Protein AF-0000000071126576 (afdb_homodimer)

Foldseek 3Di:
DFDEAEAEEEADVRVVVVCVVLPPAWEKEWEAADADPVRHGPDPLRRLLVVLLVVLCVLATGRYYYYYYHHYHPVLLPPCPGCCCVPVVQNAPGKMDGPPDPDIAGRVSSNDNVSSNCVRNVD/DFDEAEAEEEADVRVVVVCVVLPPAWEKEWEAADADPVRHGPDPLRRLLVVLLVVLCVLATGRYYYYYYHHYHPVLLPPCPGCCCVPVVQNAPGKMDGPPDPDIAGRVSSNDNVSSNCVRNVD

pLDDT: mean 94.53, std 7.44, range [48.0, 98.88]

InterPro domains:
  IPR010357 Thioredoxin domain-containing protein 17-like domain [PF06110] (9-122)
  IPR036249 Thioredoxin-like superfamily [SSF52833] (5-119)
  IPR045108 Thioredoxin domain-containing protein 17-like [PTHR12452] (6-122)

Secondary structure (DSSP, 8-state):
-EEEEEEEEEHHHHHHHHHHHTTTS-EEEEEEPPB-TTS-BS-HHHHHHHHHHHHHGGGPPTT-EEEEEE---HHHHH-TT-HHHHHH---SSSEEEETTSS-EEEGGGGG-HHHHHHHHH--/-EEEEEEEEEHHHHHHHHHHHTTTS-EEEEEEPPB-TTS-BS-HHHHHHHHHHHHHGGGPPTT-EEEEEE---HHHHH-TT-HHHHHH---SSSEEEE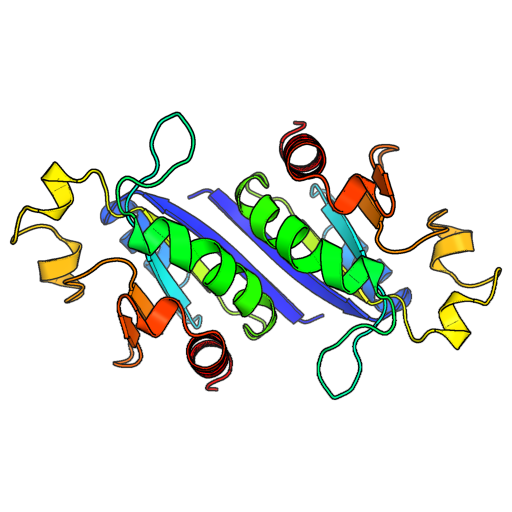TTSS-EEEGGGGG-HHHHHHHHH--

Radius of gyration: 18.37 Å; Cα contacts (8 Å, |Δi|>4): 494; chains: 2; bounding box: 33×52×44 Å

Solvent-accessible surface area (backbone atoms only — not comparable to full-atom values): 12978 Å² total; per-residue (Å²): 123,45,31,33,36,37,34,44,31,61,32,64,66,46,43,53,49,52,51,60,76,43,64,93,48,57,40,37,38,36,38,27,44,29,56,48,97,86,67,46,37,83,32,68,62,26,53,63,18,45,59,43,50,46,54,35,52,80,45,47,48,58,68,27,35,40,36,43,31,24,64,36,54,69,73,57,64,70,38,83,76,32,62,50,36,70,75,67,66,48,86,62,62,21,26,42,31,40,63,97,53,89,55,65,34,56,41,73,44,40,60,32,60,70,56,46,36,47,64,43,55,62,122,121,46,30,32,37,38,35,43,33,60,31,64,67,46,43,53,49,53,50,60,75,42,65,94,48,58,38,36,37,36,38,26,45,28,58,48,98,86,66,47,37,83,31,68,61,26,56,64,19,46,59,43,50,44,53,33,54,80,46,46,48,60,67,26,36,39,36,42,31,24,64,37,53,68,72,58,63,69,38,83,76,33,64,50,35,69,74,68,66,48,85,63,64,21,26,41,32,40,63,97,54,90,54,67,33,58,41,73,44,39,59,33,59,69,56,47,35,47,63,44,53,61,121

Organism: Panthera pardus (NCBI:txid9691)

Sequence (246 aa):
MAGYEVVSVSGFEEFSRAVEQHHGKTIFAYFTGSKDAGGKSWCPDCVQAEPVVREGLKHVSEGCVFIYCQVGEKPYWKDPNNEFRKNLKVTAVPTLLKYGTPQKLVESECLQANLVEMLFSEDMAGYEVVSVSGFEEFSRAVEQHHGKTIFAYFTGSKDAGGKSWCPDCVQAEPVVREGLKHVSEGCVFIYCQVGEKPYWKDPNNEFRKNLKVTAVPTLLKYGTPQKLVESECLQANLVEMLFSED

Nearest PDB structures (foldseek):
  1wou-assembly1_A  TM=9.890E-01  e=3.109E-24  Homo sapiens
  1v9w-assembly1_A  TM=9.387E-01  e=3.988E-20  Mus musculus
  7xq3-assembly1_D  TM=9.733E-01  e=3.899E-17  Oncomelania hupensis
  7xq3-assembly1_C  TM=9.643E-01  e=1.324E-16  Oncomelania hupensis
  1x5d-assembly1_A  TM=4.775E-01  e=2.695E-02  Homo sapiens

Structure (mmCIF, N/CA/C/O backbone):
data_AF-0000000071126576-model_v1
#
loop_
_entity.id
_entity.type
_entity.pdbx_description
1 polymer 'Thioredoxin domain-containing protein 17'
#
loop_
_atom_site.group_PDB
_atom_site.id
_atom_site.type_symbol
_atom_site.label_atom_id
_atom_site.label_alt_id
_atom_site.label_comp_id
_atom_site.label_asym_i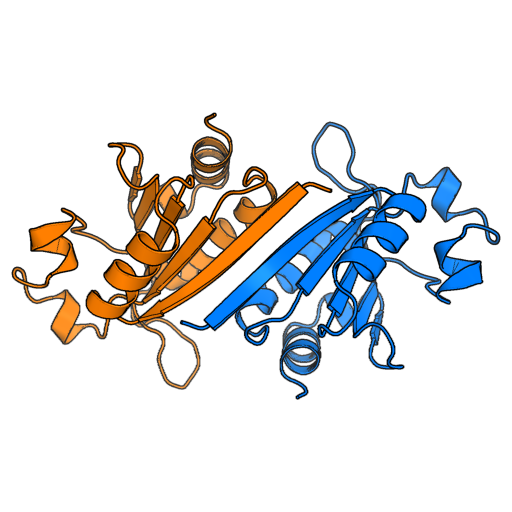d
_atom_site.label_entity_id
_atom_site.label_seq_id
_atom_site.pdbx_PDB_ins_code
_atom_site.Cartn_x
_atom_site.Cartn_y
_atom_site.Cartn_z
_atom_site.occupancy
_atom_site.B_iso_or_equiv
_atom_site.auth_seq_id
_atom_site.auth_comp_id
_atom_site.auth_asym_id
_atom_site.auth_atom_id
_atom_site.pdbx_PDB_model_num
ATOM 1 N N . MET A 1 1 ? 8.906 -2.457 -14.508 1 49.66 1 MET A N 1
ATOM 2 C CA . MET A 1 1 ? 8.867 -2.83 -13.102 1 49.66 1 MET A CA 1
ATOM 3 C C . MET A 1 1 ? 8.523 -1.626 -12.227 1 49.66 1 MET A C 1
ATOM 5 O O . MET A 1 1 ? 9.312 -0.688 -12.117 1 49.66 1 MET A O 1
ATOM 9 N N . ALA A 1 2 ? 7.301 -1.168 -12.188 1 61.66 2 ALA A N 1
ATOM 10 C CA . ALA A 1 2 ? 6.883 0.087 -11.57 1 61.66 2 ALA A CA 1
ATOM 11 C C . ALA A 1 2 ? 6.645 -0.092 -10.07 1 61.66 2 ALA A C 1
ATOM 13 O O . ALA A 1 2 ? 5.977 -1.04 -9.656 1 61.66 2 ALA A O 1
ATOM 14 N N . GLY A 1 3 ? 7.742 0.6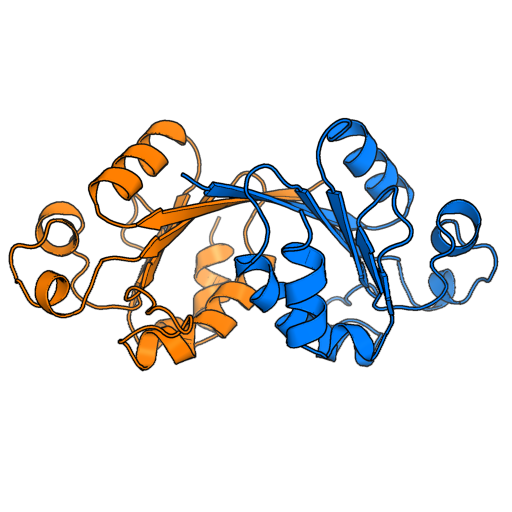17 -9.227 1 85.25 3 GLY A N 1
ATOM 15 C CA . GLY A 1 3 ? 7.48 0.483 -7.805 1 85.25 3 GLY A CA 1
ATOM 16 C C . GLY A 1 3 ? 7.508 1.808 -7.066 1 85.25 3 GLY A C 1
ATOM 17 O O . GLY A 1 3 ? 7.895 2.832 -7.633 1 85.25 3 GLY A O 1
ATOM 18 N N . TYR A 1 4 ? 6.746 1.876 -6.043 1 92.88 4 TYR A N 1
ATOM 19 C CA . TYR A 1 4 ? 6.828 2.996 -5.113 1 92.88 4 TYR A CA 1
ATOM 20 C C . TYR A 1 4 ? 7.188 2.518 -3.713 1 92.88 4 TYR A C 1
ATOM 22 O O . TYR A 1 4 ? 7.129 1.32 -3.424 1 92.88 4 TYR A O 1
ATOM 30 N N . GLU A 1 5 ? 7.691 3.52 -2.91 1 94.12 5 GLU A N 1
ATOM 31 C CA . GLU A 1 5 ? 8.07 3.217 -1.534 1 94.12 5 GLU A CA 1
ATOM 32 C C . GLU A 1 5 ? 7.062 3.781 -0.542 1 94.12 5 GLU A C 1
ATOM 34 O O . GLU A 1 5 ? 6.566 4.898 -0.72 1 94.12 5 GLU A O 1
ATOM 39 N N . VAL A 1 6 ? 6.758 3.002 0.425 1 94.94 6 VAL A N 1
ATOM 40 C CA . VAL A 1 6 ? 5.906 3.471 1.514 1 94.94 6 VAL A CA 1
ATOM 41 C C . VAL A 1 6 ? 6.738 3.637 2.783 1 94.94 6 VAL A C 1
ATOM 43 O O . VAL A 1 6 ? 7.465 2.723 3.182 1 94.94 6 VAL A O 1
ATOM 46 N N . VAL A 1 7 ? 6.613 4.809 3.412 1 95.75 7 VAL A N 1
ATOM 47 C CA . VAL A 1 7 ? 7.316 5.117 4.652 1 95.75 7 VAL A CA 1
ATOM 48 C C . VAL A 1 7 ? 6.312 5.52 5.73 1 95.75 7 VAL A C 1
ATOM 50 O O . VAL A 1 7 ? 5.512 6.434 5.531 1 95.75 7 VAL A O 1
ATOM 53 N N . SER A 1 8 ? 6.324 4.832 6.848 1 95.06 8 SER A N 1
ATOM 54 C CA . SER A 1 8 ? 5.461 5.176 7.977 1 95.06 8 SER A CA 1
ATOM 55 C C . SER A 1 8 ? 6.23 5.953 9.039 1 95.06 8 SER A C 1
ATOM 57 O O . SER A 1 8 ? 7.273 5.504 9.516 1 95.06 8 SER A O 1
ATOM 59 N N . VAL A 1 9 ? 5.676 7.0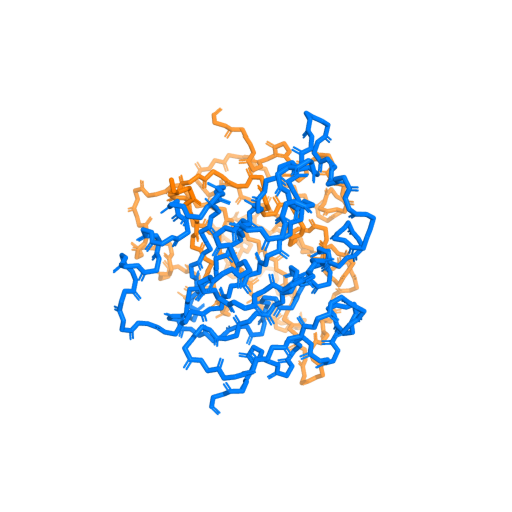7 9.367 1 96.81 9 VAL A N 1
ATOM 60 C CA . VAL A 1 9 ? 6.355 7.91 10.352 1 96.81 9 VAL A CA 1
ATOM 61 C C . VAL A 1 9 ? 5.344 8.414 11.375 1 96.81 9 VAL A C 1
ATOM 63 O O . VAL A 1 9 ? 4.137 8.398 11.133 1 96.81 9 VAL A O 1
ATOM 66 N N . SER A 1 10 ? 5.863 8.867 12.508 1 96.94 10 SER A N 1
ATOM 67 C CA . SER A 1 10 ? 5.059 9.453 13.578 1 96.94 10 SER A CA 1
ATOM 68 C C . SER A 1 10 ? 5.645 10.781 14.039 1 96.94 10 SER A C 1
ATOM 70 O O . SER A 1 10 ? 6.809 10.844 14.445 1 96.94 10 SER A O 1
ATOM 72 N N . GLY A 1 11 ? 4.855 11.781 13.914 1 97.81 11 GLY A N 1
ATOM 73 C CA . GLY A 1 11 ? 5.277 13.102 14.352 1 97.81 11 GLY A CA 1
ATOM 74 C C . GLY A 1 11 ? 5.977 13.898 13.266 1 97.81 11 GLY A C 1
ATOM 75 O O . GLY A 1 11 ? 6.395 13.336 12.25 1 97.81 11 GLY A O 1
ATOM 76 N N . PHE A 1 12 ? 6.172 15.188 13.609 1 98.19 12 PHE A N 1
ATOM 77 C CA . PHE A 1 12 ? 6.68 16.125 12.617 1 98.19 12 PHE A CA 1
ATOM 78 C C . PHE A 1 12 ? 8.164 15.898 12.367 1 98.19 12 PHE A C 1
ATOM 80 O O . PHE A 1 12 ? 8.633 16.016 11.227 1 98.19 12 PHE A O 1
ATOM 87 N N . GLU A 1 13 ? 8.852 15.602 13.336 1 97.81 13 GLU A N 1
ATOM 88 C CA . GLU A 1 13 ? 10.289 15.398 13.188 1 97.81 13 GLU A CA 1
ATOM 89 C C . GLU A 1 13 ? 10.586 14.227 12.25 1 97.81 13 GLU A C 1
ATOM 91 O O . GLU A 1 13 ? 11.406 14.352 11.344 1 97.81 13 GLU A O 1
ATOM 96 N N . GLU A 1 14 ? 9.906 13.141 12.539 1 97.75 14 GLU A N 1
ATOM 97 C CA . GLU A 1 14 ? 10.125 11.984 11.68 1 97.75 14 GLU A CA 1
ATOM 98 C C . GLU A 1 14 ? 9.641 12.25 10.258 1 97.75 14 GLU A C 1
ATOM 100 O O . GLU A 1 14 ? 10.25 11.781 9.289 1 97.75 14 GLU A O 1
ATOM 105 N N . PHE A 1 15 ? 8.586 12.969 10.172 1 98.19 15 PHE A N 1
ATOM 106 C CA . PHE A 1 15 ? 8.102 13.359 8.852 1 98.19 15 PHE A CA 1
ATOM 107 C C . PHE A 1 15 ? 9.148 14.164 8.102 1 98.19 15 PHE A C 1
ATOM 109 O O . PHE A 1 15 ? 9.477 13.852 6.953 1 98.19 15 PHE A O 1
ATOM 116 N N . SER A 1 16 ? 9.695 15.156 8.742 1 97.75 16 SER A N 1
ATOM 117 C CA . SER A 1 16 ? 10.695 16.031 8.133 1 97.75 16 SER A CA 1
ATOM 118 C C . SER A 1 16 ? 11.922 15.242 7.695 1 97.75 16 SER A C 1
ATOM 120 O O . SER A 1 16 ? 12.469 15.477 6.613 1 97.75 16 SER A O 1
ATOM 122 N N . ARG A 1 17 ? 12.289 14.352 8.445 1 97.44 17 ARG A N 1
ATOM 123 C CA . ARG A 1 17 ? 13.43 13.508 8.102 1 97.44 17 ARG A CA 1
ATOM 124 C C . ARG A 1 17 ? 13.141 12.664 6.871 1 97.44 17 ARG A C 1
ATOM 126 O O . ARG A 1 17 ? 14 12.516 5.996 1 97.44 17 ARG A O 1
ATOM 133 N N . ALA A 1 18 ? 11.969 12.102 6.863 1 97 18 ALA A N 1
ATOM 134 C CA . ALA A 1 18 ? 11.586 11.281 5.715 1 97 18 ALA A CA 1
ATOM 135 C C . ALA A 1 18 ? 11.602 12.109 4.426 1 97 18 ALA A C 1
ATOM 137 O O . ALA A 1 18 ? 12.07 11.641 3.389 1 97 18 ALA A O 1
ATOM 138 N N . VAL A 1 19 ? 11.109 13.297 4.488 1 97.38 19 VAL A N 1
ATOM 139 C CA . VAL A 1 19 ? 11.117 14.188 3.33 1 97.38 19 VAL A CA 1
ATOM 140 C C . VAL A 1 19 ? 12.547 14.469 2.893 1 97.38 19 VAL A C 1
ATOM 142 O O . VAL A 1 19 ? 12.867 14.391 1.703 1 97.38 19 VAL A O 1
ATOM 145 N N . GLU A 1 20 ? 13.367 14.734 3.828 1 97.25 20 GLU A N 1
ATOM 146 C CA . GLU A 1 20 ? 14.766 15.039 3.535 1 97.25 20 GLU A CA 1
ATOM 147 C C . GLU A 1 20 ? 15.461 13.844 2.895 1 97.25 20 GLU A C 1
ATOM 149 O O . GLU A 1 20 ? 16.234 14 1.95 1 97.25 20 GLU A O 1
ATOM 154 N N . GLN A 1 21 ? 15.219 12.719 3.375 1 96.19 21 GLN A N 1
ATOM 155 C CA . GLN A 1 21 ? 15.867 11.5 2.902 1 96.19 21 GLN A CA 1
ATOM 156 C C . GLN A 1 21 ? 15.422 11.148 1.487 1 96.19 21 GLN A C 1
ATOM 158 O O . GLN A 1 21 ? 16.047 10.328 0.817 1 96.19 21 GLN A O 1
ATOM 163 N N . HIS A 1 22 ? 14.344 11.773 1.118 1 96.31 22 HIS A N 1
ATOM 164 C CA . HIS A 1 22 ? 13.82 11.469 -0.207 1 96.31 22 HIS A CA 1
ATOM 165 C C . HIS A 1 22 ? 13.758 12.719 -1.076 1 96.31 22 HIS A C 1
ATOM 167 O O . HIS A 1 22 ? 12.867 12.852 -1.922 1 96.31 22 HIS A O 1
ATOM 173 N N . HIS A 1 23 ? 14.688 13.586 -0.761 1 93.94 23 HIS A N 1
ATOM 174 C CA . HIS A 1 23 ? 14.773 14.812 -1.541 1 93.94 23 HIS A CA 1
ATOM 175 C C . HIS A 1 23 ? 14.922 14.516 -3.029 1 93.94 23 HIS A C 1
ATOM 177 O O . HIS A 1 23 ? 15.648 13.586 -3.41 1 93.94 23 HIS A O 1
ATOM 183 N N . GLY A 1 24 ? 14.18 15.203 -3.941 1 93.81 24 GLY A N 1
ATOM 184 C CA . GLY A 1 24 ? 14.266 15.016 -5.383 1 93.81 24 GLY A CA 1
ATOM 185 C C . GLY A 1 24 ? 13.227 14.047 -5.922 1 93.81 24 GLY A C 1
ATOM 186 O O . GLY A 1 24 ? 13.055 13.938 -7.137 1 93.81 24 GLY A O 1
ATOM 187 N N . LYS A 1 25 ? 12.586 13.367 -5.074 1 94.19 25 LYS A N 1
ATOM 188 C CA . LYS A 1 25 ? 11.523 12.453 -5.484 1 94.19 25 LYS A CA 1
ATOM 189 C C . LYS A 1 25 ? 10.148 13.094 -5.332 1 94.19 25 LYS A C 1
ATOM 191 O O . LYS A 1 25 ? 9.992 14.062 -4.586 1 94.19 25 LYS A O 1
ATOM 196 N N . THR A 1 26 ? 9.25 12.625 -6.113 1 95.88 26 THR A N 1
ATOM 197 C CA . THR A 1 26 ? 7.863 12.992 -5.863 1 95.88 26 THR A CA 1
ATOM 198 C C . THR A 1 26 ? 7.352 12.336 -4.582 1 95.88 26 THR A C 1
ATOM 200 O O . THR A 1 26 ? 7.445 11.117 -4.422 1 95.88 26 THR A O 1
ATOM 203 N N . ILE A 1 27 ? 6.84 13.133 -3.732 1 97.06 27 ILE A N 1
ATOM 204 C CA . ILE A 1 27 ? 6.395 12.648 -2.428 1 97.06 27 ILE A CA 1
ATOM 205 C C . ILE A 1 27 ? 4.902 12.93 -2.258 1 97.06 27 ILE A C 1
ATOM 207 O O . ILE A 1 27 ? 4.449 14.062 -2.445 1 97.06 27 ILE A O 1
ATOM 211 N N . PHE A 1 28 ? 4.188 11.875 -1.996 1 98 28 PHE A N 1
ATOM 212 C CA . PHE A 1 28 ? 2.834 12.016 -1.47 1 98 28 PHE A CA 1
ATOM 213 C C . PHE A 1 28 ? 2.812 11.773 0.036 1 98 28 PHE A C 1
ATOM 215 O O . PHE A 1 28 ? 3.412 10.82 0.527 1 98 28 PHE A O 1
ATOM 222 N N . ALA A 1 29 ? 2.152 12.656 0.76 1 98.38 29 ALA A N 1
ATOM 223 C CA . ALA A 1 29 ? 2.053 12.531 2.211 1 98.38 29 ALA A CA 1
ATOM 224 C C . ALA A 1 29 ? 0.596 12.414 2.652 1 98.38 29 ALA A C 1
ATOM 226 O O . ALA A 1 29 ? -0.253 13.203 2.229 1 98.38 29 ALA A O 1
ATOM 227 N N . TYR A 1 30 ? 0.373 11.445 3.453 1 98.62 30 TYR A N 1
ATOM 228 C CA . TYR A 1 30 ? -0.931 11.227 4.07 1 98.62 30 TYR A CA 1
ATOM 229 C C . TYR A 1 30 ? -0.862 11.438 5.578 1 98.62 30 TYR A C 1
ATOM 231 O O . TYR A 1 30 ? -0.181 10.688 6.285 1 98.62 30 TYR A O 1
ATOM 239 N N . PHE A 1 31 ? -1.595 12.5 6.035 1 98.81 31 PHE A N 1
ATOM 240 C CA . PHE A 1 31 ? -1.631 12.836 7.453 1 98.81 31 PHE A CA 1
ATOM 241 C C . PHE A 1 31 ? -2.889 12.281 8.109 1 98.81 31 PHE A C 1
ATOM 243 O O . PHE A 1 31 ? -4.004 12.547 7.656 1 98.81 31 PHE A O 1
ATOM 250 N N . THR A 1 32 ? -2.689 11.562 9.18 1 98.5 32 THR A N 1
ATOM 251 C CA . THR A 1 32 ? -3.777 10.852 9.844 1 98.5 32 THR A CA 1
ATOM 252 C C . THR A 1 32 ? -3.59 10.859 11.352 1 98.5 32 THR A C 1
ATOM 254 O O . THR A 1 32 ? -2.463 10.961 11.844 1 98.5 32 THR A O 1
ATOM 257 N N . GLY A 1 33 ? -4.727 10.836 12.047 1 98.44 33 GLY A N 1
ATOM 258 C CA . GLY A 1 33 ? -4.609 10.703 13.484 1 98.44 33 GLY A CA 1
ATOM 259 C C . GLY A 1 33 ? -3.918 9.422 13.914 1 98.44 33 GLY A C 1
ATOM 260 O O . GLY A 1 33 ? -4.125 8.367 13.305 1 98.44 33 GLY A O 1
ATOM 261 N N . SER A 1 34 ? -3.154 9.531 14.977 1 97.44 34 SER A N 1
ATOM 262 C CA . SER A 1 34 ? -2.4 8.375 15.445 1 97.44 34 SER A CA 1
ATOM 263 C C . SER A 1 34 ? -3.33 7.25 15.891 1 97.44 34 SER A C 1
ATOM 265 O O . SER A 1 34 ? -4.465 7.5 16.297 1 97.44 34 SER A O 1
ATOM 267 N N . LYS A 1 35 ? -2.811 6.098 15.75 1 93.81 35 LYS A N 1
ATOM 268 C CA . LYS A 1 35 ? -3.547 4.902 16.156 1 93.81 35 LYS A CA 1
ATOM 269 C C . LYS A 1 35 ? -3.281 4.551 17.609 1 93.81 35 LYS A C 1
ATOM 271 O O . LYS A 1 35 ? -2.174 4.758 18.109 1 93.81 35 LYS A O 1
ATOM 276 N N . ASP A 1 36 ? -4.273 4.059 18.203 1 91.69 36 ASP A N 1
ATOM 277 C CA . ASP A 1 36 ? -4.098 3.566 19.562 1 91.69 36 ASP A CA 1
ATOM 278 C C . ASP A 1 36 ? -3.494 2.162 19.578 1 91.69 36 ASP A C 1
ATOM 280 O O . ASP A 1 36 ? -3.066 1.661 18.531 1 91.69 36 ASP A O 1
ATOM 284 N N . ALA A 1 37 ? -3.479 1.563 20.828 1 85.44 37 ALA A N 1
ATOM 285 C CA . ALA A 1 37 ? -2.869 0.245 20.984 1 85.44 37 ALA A CA 1
ATOM 286 C C . ALA A 1 37 ? -3.643 -0.81 20.203 1 85.44 37 ALA A C 1
ATOM 288 O O . ALA A 1 37 ? -3.082 -1.834 19.797 1 85.44 37 ALA A O 1
ATOM 289 N N . GLY A 1 38 ? -4.91 -0.535 20 1 83.81 38 GLY A N 1
ATOM 290 C CA . GLY A 1 38 ? -5.746 -1.452 19.234 1 83.81 38 GLY A CA 1
ATOM 291 C C . GLY A 1 38 ? -5.672 -1.23 17.734 1 83.81 38 GLY A C 1
ATOM 292 O O . GLY A 1 38 ? -6.355 -1.907 16.969 1 83.81 38 GLY A O 1
ATOM 293 N N . GLY A 1 39 ? -4.902 -0.261 17.25 1 86.94 39 GLY A N 1
ATOM 294 C CA . GLY A 1 39 ? -4.699 -0.011 15.836 1 86.94 39 GLY A CA 1
ATOM 295 C C . GLY A 1 39 ? -5.738 0.918 15.234 1 86.94 39 GLY A C 1
ATOM 296 O O . GLY A 1 39 ? -5.836 1.048 14.016 1 86.94 39 GLY A O 1
ATOM 297 N N . LYS A 1 40 ? -6.473 1.479 16.062 1 91.5 40 LYS A N 1
ATOM 298 C CA . LYS A 1 40 ? -7.535 2.354 15.57 1 91.5 40 LYS A CA 1
ATOM 299 C C . LYS A 1 40 ? -7.207 3.818 15.836 1 91.5 40 LYS A C 1
ATOM 301 O O . LYS A 1 40 ? -6.836 4.188 16.953 1 91.5 40 LYS A O 1
ATOM 306 N N . SER A 1 41 ? -7.352 4.629 14.828 1 96.75 41 SER A N 1
ATOM 307 C CA . SER A 1 41 ? -7.121 6.066 14.961 1 96.75 41 SER A CA 1
ATOM 308 C C . SER A 1 41 ? -8.195 6.723 15.82 1 96.75 41 SER A C 1
ATOM 310 O O . SER A 1 41 ? -9.367 6.344 15.758 1 96.75 41 SER A O 1
ATOM 312 N N . TRP A 1 42 ? -7.84 7.699 16.594 1 97.75 42 TRP A N 1
ATOM 313 C CA . TRP A 1 42 ? -8.789 8.461 17.391 1 97.75 42 TRP A CA 1
ATOM 314 C C . TRP A 1 42 ? -9.656 9.352 16.516 1 97.75 42 TRP A C 1
ATOM 316 O O . TRP A 1 42 ? -10.594 9.992 17 1 97.75 42 TRP A O 1
ATOM 326 N N . CYS A 1 43 ? -9.375 9.453 15.266 1 98.12 43 CYS A N 1
ATOM 327 C CA . CYS A 1 43 ? -10.094 10.273 14.297 1 98.12 43 CYS A CA 1
ATOM 328 C C . CYS A 1 43 ? -10.984 9.422 13.406 1 98.12 43 CYS A C 1
ATOM 330 O O . CYS A 1 43 ? -10.492 8.734 12.508 1 98.12 43 CYS A O 1
ATOM 332 N N . PRO A 1 44 ? -12.258 9.508 13.672 1 97.31 44 PRO A N 1
ATOM 333 C CA . PRO A 1 44 ? -13.188 8.656 12.922 1 97.31 44 PRO A CA 1
ATOM 334 C C . PRO A 1 44 ? -13.07 8.844 11.414 1 97.31 44 PRO A C 1
ATOM 336 O O . PRO A 1 44 ? -13.156 7.871 10.656 1 97.31 44 PRO A O 1
ATOM 339 N N . ASP A 1 45 ? -12.852 10.023 10.953 1 97.94 45 ASP A N 1
ATOM 340 C CA . ASP A 1 45 ? -12.688 10.273 9.523 1 97.94 45 ASP A CA 1
ATOM 341 C C . ASP A 1 45 ? -11.414 9.609 9 1 97.94 45 ASP A C 1
ATOM 343 O O . ASP A 1 45 ? -11.383 9.133 7.863 1 97.94 45 ASP A O 1
ATOM 347 N N . CYS A 1 46 ? -10.359 9.617 9.727 1 98.19 46 CYS A N 1
ATOM 348 C CA . CYS A 1 46 ? -9.117 8.945 9.359 1 98.19 46 CYS A CA 1
ATOM 349 C C . CYS A 1 46 ? -9.328 7.449 9.195 1 98.19 46 CYS A C 1
ATOM 351 O O . CYS A 1 46 ? -8.789 6.84 8.273 1 98.19 46 CYS A O 1
ATOM 353 N N . VAL A 1 47 ? -10.141 6.949 10.07 1 96.62 47 VAL A N 1
ATOM 354 C CA . VAL A 1 47 ? -10.445 5.523 10.023 1 96.62 47 VAL A CA 1
ATOM 355 C C . VAL A 1 47 ? -11.18 5.199 8.727 1 96.62 47 VAL A C 1
ATOM 357 O O . VAL A 1 47 ? -10.844 4.238 8.031 1 96.62 47 VAL A O 1
ATOM 360 N N . GLN A 1 48 ? -12.031 6.004 8.383 1 96.38 48 GLN A N 1
ATOM 361 C CA . GLN A 1 48 ? -12.844 5.773 7.199 1 96.38 48 GLN A CA 1
ATOM 362 C C . GLN A 1 48 ? -12.031 5.984 5.926 1 96.38 48 GLN A C 1
ATOM 364 O O . GLN A 1 48 ? -12.242 5.293 4.926 1 96.38 48 GLN A O 1
ATOM 369 N N . ALA A 1 49 ? -11.117 6.859 5.938 1 97.19 49 ALA A N 1
ATOM 370 C CA . ALA A 1 49 ? -10.375 7.242 4.738 1 97.19 49 ALA A CA 1
ATOM 371 C C . ALA A 1 49 ? -9.258 6.242 4.449 1 97.19 49 ALA A C 1
ATOM 373 O O . ALA A 1 49 ? -8.859 6.066 3.293 1 97.19 49 ALA A O 1
ATOM 374 N N . GLU A 1 50 ? -8.789 5.629 5.438 1 95.44 50 GLU A N 1
ATOM 375 C CA . GLU A 1 50 ? -7.582 4.812 5.352 1 95.44 50 GLU A CA 1
ATOM 376 C C . GLU A 1 50 ? -7.707 3.75 4.262 1 95.44 50 GLU A C 1
ATOM 378 O O . GLU A 1 50 ? -6.859 3.66 3.373 1 95.44 50 GLU A O 1
ATOM 383 N N . PRO A 1 51 ? -8.797 2.98 4.234 1 93.5 51 PRO A N 1
ATOM 384 C CA . PRO A 1 51 ? -8.891 1.959 3.189 1 93.5 51 PRO A CA 1
ATOM 385 C C . PRO A 1 51 ? -8.977 2.557 1.787 1 93.5 51 PRO A C 1
ATOM 387 O O . PRO A 1 51 ? -8.492 1.954 0.825 1 93.5 51 PRO A O 1
ATOM 390 N N . VAL A 1 52 ? -9.539 3.709 1.661 1 95.5 52 VAL A N 1
ATOM 391 C CA . VAL A 1 52 ? -9.672 4.371 0.367 1 95.5 52 VAL A CA 1
ATOM 392 C C . VAL A 1 52 ? -8.297 4.82 -0.131 1 95.5 52 VAL A C 1
ATOM 394 O O . VAL A 1 52 ? -7.938 4.566 -1.282 1 95.5 52 VAL A O 1
ATOM 397 N N . VAL A 1 53 ? -7.574 5.402 0.753 1 96.62 53 VAL A N 1
ATOM 398 C CA . VAL A 1 53 ? -6.25 5.906 0.406 1 96.62 53 VAL A CA 1
ATOM 399 C C . VAL A 1 53 ? -5.324 4.738 0.076 1 96.62 53 VAL A C 1
ATOM 401 O O . VAL A 1 53 ? -4.594 4.777 -0.917 1 96.62 53 VAL A O 1
ATOM 404 N N . ARG A 1 54 ? -5.41 3.709 0.84 1 93.88 54 ARG A N 1
ATOM 405 C CA . ARG A 1 54 ? -4.566 2.539 0.614 1 93.88 54 ARG A CA 1
ATOM 406 C C . ARG A 1 54 ? -4.895 1.879 -0.721 1 93.88 54 ARG A C 1
ATOM 408 O O . ARG A 1 54 ? -3.994 1.5 -1.471 1 93.88 54 ARG A O 1
ATOM 415 N N . GLU A 1 55 ? -6.156 1.744 -0.977 1 91.12 55 GLU A N 1
ATOM 416 C CA . GLU A 1 55 ? -6.559 1.194 -2.268 1 91.12 55 GLU A CA 1
ATOM 417 C C . GLU A 1 55 ? -6.078 2.076 -3.418 1 91.12 55 GLU A C 1
ATOM 419 O O . GLU A 1 55 ? -5.668 1.571 -4.465 1 91.12 55 GLU A O 1
ATOM 424 N N . GLY A 1 56 ? -6.043 3.338 -3.225 1 93.38 56 GLY A N 1
ATOM 425 C CA . GLY A 1 56 ? -5.621 4.293 -4.238 1 93.38 56 GLY A CA 1
ATOM 426 C C . GLY A 1 56 ? -4.152 4.172 -4.594 1 93.38 56 GLY A C 1
ATOM 427 O O . GLY A 1 56 ? -3.734 4.586 -5.68 1 93.38 56 GLY A O 1
ATOM 428 N N . LEU A 1 57 ? -3.379 3.617 -3.748 1 93.56 57 LEU A N 1
ATOM 429 C CA . LEU A 1 57 ? -1.938 3.51 -3.951 1 93.56 57 LEU A CA 1
ATOM 430 C C . LEU A 1 57 ? -1.625 2.678 -5.191 1 93.56 57 LEU A C 1
ATOM 432 O O . LEU A 1 57 ? -0.512 2.738 -5.719 1 93.56 57 LEU A O 1
ATOM 436 N N . LYS A 1 58 ? -2.543 1.946 -5.598 1 87.06 58 LYS A N 1
ATOM 437 C CA . LYS A 1 58 ? -2.328 1.172 -6.816 1 87.06 58 LYS A CA 1
ATOM 438 C C . LYS A 1 58 ? -2.162 2.086 -8.023 1 87.06 58 LYS A C 1
ATOM 440 O O . LYS A 1 58 ? -1.723 1.644 -9.094 1 87.06 58 LYS A O 1
ATOM 445 N N . HIS A 1 59 ? -2.525 3.395 -7.848 1 88.88 59 HIS A N 1
ATOM 446 C CA . HIS A 1 59 ? -2.453 4.352 -8.945 1 88.88 59 HIS A CA 1
ATOM 447 C C . HIS A 1 59 ? -1.208 5.227 -8.828 1 88.88 59 HIS A C 1
ATOM 449 O O . HIS A 1 59 ? -0.968 6.086 -9.68 1 88.88 59 HIS A O 1
ATOM 455 N N . VAL A 1 60 ? -0.42 5.047 -7.801 1 90.5 60 VAL A N 1
ATOM 456 C CA . VAL A 1 60 ? 0.781 5.852 -7.602 1 90.5 60 VAL A CA 1
ATOM 457 C C . VAL A 1 60 ? 1.835 5.473 -8.641 1 90.5 60 VAL A C 1
ATOM 459 O O . VAL A 1 60 ? 2.025 4.293 -8.938 1 90.5 60 VAL A O 1
ATOM 462 N N . SER A 1 61 ? 2.48 6.504 -9.133 1 84.19 61 SER A N 1
ATOM 463 C CA . SER A 1 61 ? 3.477 6.285 -10.172 1 84.19 61 SER A CA 1
ATOM 464 C C . SER A 1 61 ? 4.75 5.668 -9.602 1 84.19 61 SER A C 1
ATOM 466 O O . SER A 1 61 ? 5.012 5.77 -8.406 1 84.19 61 SER A O 1
ATOM 468 N N . GLU A 1 62 ? 5.48 5.121 -10.531 1 83.94 62 GLU A N 1
ATOM 469 C CA . GLU A 1 62 ? 6.758 4.527 -10.164 1 83.94 62 GLU A CA 1
ATOM 470 C C . GLU A 1 62 ? 7.742 5.59 -9.688 1 83.94 62 GLU A C 1
ATOM 472 O O . GLU A 1 62 ? 7.77 6.703 -10.211 1 83.94 62 GLU A O 1
ATOM 477 N N . GLY A 1 63 ? 8.531 5.199 -8.688 1 88.25 63 GLY A N 1
ATOM 478 C CA . GLY A 1 63 ? 9.6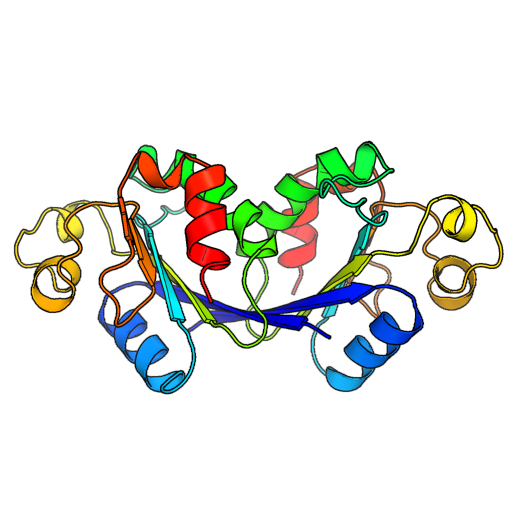02 6.066 -8.211 1 88.25 63 GLY A CA 1
ATOM 479 C C . GLY A 1 63 ? 9.133 7.051 -7.152 1 88.25 63 GLY A C 1
ATOM 480 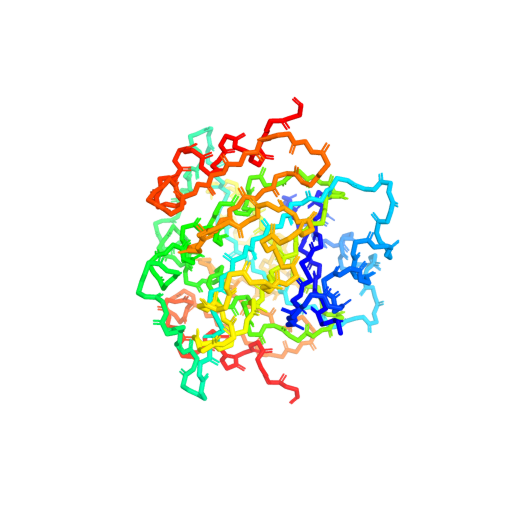O O . GLY A 1 63 ? 9.953 7.75 -6.551 1 88.25 63 GLY A O 1
ATOM 481 N N . CYS A 1 64 ? 7.891 7.059 -6.887 1 92.62 64 CYS A N 1
ATOM 482 C CA . CYS A 1 64 ? 7.348 7.984 -5.895 1 92.62 64 CYS A CA 1
ATOM 483 C C . CYS A 1 64 ? 7.465 7.406 -4.488 1 92.62 64 CYS A C 1
ATOM 485 O O . CYS A 1 64 ? 7.703 6.207 -4.324 1 92.62 64 CYS A O 1
ATOM 487 N N . VAL A 1 65 ? 7.375 8.344 -3.564 1 96 65 VAL A N 1
ATOM 488 C CA . VAL A 1 65 ? 7.363 7.969 -2.154 1 96 65 VAL A CA 1
ATOM 489 C C . VAL A 1 65 ? 6.031 8.359 -1.523 1 96 65 VAL A C 1
ATOM 491 O O . VAL A 1 65 ? 5.539 9.469 -1.733 1 96 65 VAL A O 1
ATOM 494 N N . PHE A 1 66 ? 5.445 7.383 -0.907 1 97 66 PHE A N 1
ATOM 495 C CA . PHE A 1 66 ? 4.25 7.633 -0.112 1 97 66 PHE A CA 1
ATOM 496 C C . PHE A 1 66 ? 4.574 7.609 1.377 1 97 66 PHE A C 1
ATOM 498 O O . PHE A 1 66 ? 4.945 6.57 1.922 1 97 66 PHE A O 1
ATOM 505 N N . ILE A 1 67 ? 4.406 8.758 2.004 1 97.81 67 ILE A N 1
ATOM 506 C CA . ILE A 1 67 ? 4.664 8.859 3.436 1 97.81 67 ILE A CA 1
ATOM 507 C C . ILE A 1 67 ? 3.35 8.789 4.207 1 97.81 67 ILE A C 1
ATOM 509 O O . ILE A 1 67 ? 2.484 9.656 4.051 1 97.81 67 ILE A O 1
ATOM 513 N N . TYR A 1 68 ? 3.178 7.766 4.996 1 97.31 68 TYR A N 1
ATOM 514 C CA . TYR A 1 68 ? 2.092 7.605 5.957 1 97.31 68 TYR A CA 1
ATOM 515 C C . TYR A 1 68 ? 2.463 8.211 7.305 1 97.31 68 TYR A C 1
ATOM 517 O O . TYR A 1 68 ? 3.229 7.625 8.07 1 97.31 68 TYR A O 1
ATOM 525 N N . CYS A 1 69 ? 1.845 9.383 7.625 1 98.25 69 CYS A N 1
ATOM 526 C CA . CYS A 1 69 ? 2.287 10.156 8.781 1 98.25 69 CYS A CA 1
ATOM 527 C C . CYS A 1 69 ? 1.202 10.203 9.852 1 98.25 69 CYS A C 1
ATOM 529 O O . CYS A 1 69 ? 0.134 10.773 9.633 1 98.25 69 CYS A O 1
ATOM 531 N N . GLN A 1 70 ? 1.496 9.562 10.938 1 97.81 70 GLN A N 1
ATOM 532 C CA . GLN A 1 70 ? 0.665 9.75 12.125 1 97.81 70 GLN A CA 1
ATOM 533 C C . GLN A 1 70 ? 1.013 11.055 12.836 1 97.81 70 GLN A C 1
ATOM 535 O O . GLN A 1 70 ? 2.133 11.219 13.32 1 97.81 70 GLN A O 1
ATOM 540 N N . VAL A 1 71 ? 0.063 11.922 12.969 1 98.56 71 VAL A N 1
ATOM 541 C CA . VAL A 1 71 ? 0.357 13.297 13.359 1 98.56 71 VAL A CA 1
ATOM 542 C C . VAL A 1 71 ? 0.593 13.367 14.867 1 98.56 71 VAL A C 1
ATOM 544 O O . VAL A 1 71 ? 1.194 14.32 15.367 1 98.56 71 VAL A O 1
ATOM 547 N N . GLY A 1 72 ? 0.027 12.453 15.602 1 98.12 72 GLY A N 1
ATOM 548 C CA . GLY A 1 72 ? 0.061 12.477 17.047 1 98.12 72 GLY A CA 1
ATOM 549 C C . GLY A 1 72 ? -1.3 12.258 17.688 1 98.12 72 GLY A C 1
ATOM 550 O O . GLY A 1 72 ? -2.309 12.156 16.984 1 98.12 72 GLY A O 1
ATOM 551 N N . GLU A 1 73 ? -1.267 12.211 19 1 97.56 73 GLU A N 1
ATOM 552 C CA . GLU A 1 73 ? -2.51 12.031 19.734 1 97.56 73 GLU A CA 1
ATOM 553 C C . GLU A 1 73 ? -3.395 13.266 19.656 1 97.56 73 GLU A C 1
ATOM 555 O O . GLU A 1 73 ? -2.918 14.359 19.328 1 97.56 73 GLU A O 1
ATOM 560 N N . LYS A 1 74 ? -4.605 13.062 20.047 1 97.25 74 LYS A N 1
ATOM 561 C CA . LYS A 1 74 ? -5.625 14.094 19.875 1 97.25 74 LYS A CA 1
ATOM 562 C C . LYS A 1 74 ? -5.25 15.367 20.625 1 97.25 74 LYS A C 1
ATOM 564 O O . LYS A 1 74 ? -5.363 16.469 20.094 1 97.25 74 LYS A O 1
ATOM 569 N N . PRO A 1 75 ? -4.707 15.336 21.844 1 97.69 75 PRO A N 1
ATOM 570 C CA . PRO A 1 75 ? -4.363 16.578 22.531 1 97.69 75 PRO A CA 1
ATOM 571 C C . PRO A 1 75 ? -3.283 17.375 21.797 1 97.69 75 PRO A C 1
ATOM 573 O O . PRO A 1 75 ? -3.361 18.609 21.719 1 97.69 75 PRO A O 1
ATOM 576 N N . TYR A 1 76 ? -2.326 16.703 21.344 1 98 76 TYR A N 1
ATOM 577 C CA . TYR A 1 76 ? -1.295 17.375 20.562 1 98 76 TYR A CA 1
ATOM 578 C C . TYR A 1 76 ? -1.888 18.016 19.312 1 98 76 TYR A C 1
ATOM 580 O O . TYR A 1 76 ? -1.591 19.172 18.984 1 98 76 TYR A O 1
ATOM 588 N N . TRP A 1 77 ? -2.74 17.328 18.609 1 98.19 77 TRP A N 1
ATOM 589 C CA . TRP A 1 77 ? -3.312 17.797 17.359 1 98.19 77 TRP A CA 1
ATOM 590 C C . TRP A 1 77 ? -4.176 19.031 17.594 1 98.19 77 TRP A C 1
ATOM 592 O O . TRP A 1 77 ? -4.207 19.938 16.75 1 98.19 77 TRP A O 1
ATOM 602 N N . LYS A 1 78 ? -4.805 19.062 18.688 1 97.19 78 LYS A N 1
ATOM 603 C CA . LYS A 1 78 ? -5.75 20.125 19 1 97.19 78 LYS A CA 1
ATOM 604 C C . LYS A 1 78 ? -5.02 21.438 19.312 1 97.19 78 LYS A C 1
ATOM 606 O O . LYS A 1 78 ? -5.629 22.516 19.312 1 97.19 78 LYS A O 1
ATOM 611 N N . ASP A 1 79 ? -3.73 21.359 19.609 1 97.31 79 ASP A N 1
ATOM 612 C CA . ASP A 1 79 ? -2.924 22.562 19.781 1 97.31 79 ASP A CA 1
ATOM 613 C C . ASP A 1 79 ? -2.773 23.328 18.469 1 97.31 79 ASP A C 1
ATOM 615 O O . ASP A 1 79 ? -2.197 22.812 17.516 1 97.31 79 ASP A O 1
ATOM 619 N N . PRO A 1 80 ? -3.281 24.562 18.391 1 95.38 80 PRO A N 1
ATOM 620 C CA . PRO A 1 80 ? -3.197 25.312 17.141 1 95.38 80 PRO A CA 1
ATOM 621 C C . PRO A 1 80 ? -1.759 25.641 16.75 1 95.38 80 PRO A C 1
ATOM 623 O O . PRO A 1 80 ? -1.509 26.062 15.617 1 95.38 80 PRO A O 1
ATOM 626 N N . ASN A 1 81 ? -0.802 25.375 17.656 1 96.38 81 ASN A N 1
ATOM 627 C CA . ASN A 1 81 ? 0.598 25.688 17.391 1 96.38 81 ASN A CA 1
ATOM 628 C C . ASN A 1 81 ? 1.4 24.422 17.062 1 96.38 81 ASN A C 1
ATOM 630 O O . ASN A 1 81 ? 2.633 24.453 17.078 1 96.38 81 ASN A O 1
ATOM 634 N N . ASN A 1 82 ? 0.662 23.359 16.828 1 97.56 82 ASN A N 1
ATOM 635 C CA . ASN A 1 82 ? 1.448 22.172 16.5 1 97.56 82 ASN A CA 1
ATOM 636 C C . ASN A 1 82 ? 2.236 22.375 15.211 1 97.56 82 ASN A C 1
ATOM 638 O O . ASN A 1 82 ? 1.906 23.234 14.406 1 97.56 82 ASN A O 1
ATOM 642 N N . GLU A 1 83 ? 3.262 21.625 14.906 1 98 83 GLU A N 1
ATOM 643 C CA . GLU A 1 83 ? 4.23 21.875 13.836 1 98 83 GLU A CA 1
ATOM 644 C C . GLU A 1 83 ? 3.609 21.641 12.461 1 98 83 GLU A C 1
ATOM 646 O O . GLU A 1 83 ? 4.004 22.266 11.477 1 98 83 GLU A O 1
ATOM 651 N N . PHE A 1 84 ? 2.594 20.75 12.344 1 98.31 84 PHE A N 1
ATOM 652 C CA . PHE A 1 84 ? 1.962 20.484 11.055 1 98.31 84 PHE A CA 1
ATOM 653 C C . PHE A 1 84 ? 1.175 21.703 10.57 1 98.31 84 PHE A C 1
ATOM 655 O O . PHE A 1 84 ? 1.227 22.047 9.391 1 98.31 84 PHE A O 1
ATOM 662 N N . ARG A 1 85 ? 0.48 22.25 11.484 1 97.12 85 ARG A N 1
ATOM 663 C CA . ARG A 1 85 ? -0.292 23.453 11.164 1 97.12 85 ARG A CA 1
ATOM 664 C C . ARG A 1 85 ? 0.626 24.625 10.852 1 97.12 85 ARG A C 1
ATOM 666 O O . ARG A 1 85 ? 0.452 25.297 9.836 1 97.12 85 ARG A O 1
ATOM 673 N N . LYS A 1 86 ? 1.63 24.781 11.68 1 96.75 86 LYS A N 1
ATOM 674 C CA . LYS A 1 86 ? 2.479 25.953 11.586 1 96.75 86 LYS A CA 1
ATOM 675 C C . LYS A 1 86 ? 3.395 25.891 10.367 1 96.75 86 LYS A C 1
ATOM 677 O O . LYS A 1 86 ? 3.607 26.891 9.688 1 96.75 86 LYS A O 1
ATOM 682 N N . ASN A 1 87 ? 3.869 24.719 10.078 1 96.31 87 ASN A N 1
ATOM 683 C CA . ASN A 1 87 ? 4.93 24.625 9.078 1 96.31 87 ASN A CA 1
ATOM 684 C C . ASN A 1 87 ? 4.391 24.125 7.742 1 96.31 87 ASN A C 1
ATOM 686 O O . ASN A 1 87 ? 4.949 24.438 6.688 1 96.31 87 ASN A O 1
ATOM 690 N N . LEU A 1 88 ? 3.254 23.344 7.719 1 96.5 88 LEU A N 1
ATOM 691 C CA . LEU A 1 88 ? 2.793 22.719 6.484 1 96.5 88 LEU A CA 1
ATOM 692 C C . LEU A 1 88 ? 1.393 23.203 6.121 1 96.5 88 LEU A C 1
ATOM 694 O O . LEU A 1 88 ? 0.854 22.828 5.078 1 96.5 88 LEU A O 1
ATOM 698 N N . LYS A 1 89 ? 0.836 23.938 7.012 1 96.25 89 LYS A N 1
ATOM 699 C CA . LYS A 1 89 ? -0.525 24.438 6.824 1 96.25 89 LYS A CA 1
ATOM 700 C C . LYS A 1 89 ? -1.516 23.281 6.691 1 96.25 89 LYS A C 1
ATOM 702 O O . LYS A 1 89 ? -2.457 23.359 5.898 1 96.25 89 LYS A O 1
ATOM 707 N N . VAL A 1 90 ? -1.252 22.219 7.336 1 97.88 90 VAL A N 1
ATOM 708 C CA . VAL A 1 90 ? -2.188 21.109 7.504 1 97.88 90 VAL A CA 1
ATOM 709 C C . VAL A 1 90 ? -3.08 21.359 8.711 1 97.88 90 VAL A C 1
ATOM 711 O O . VAL A 1 90 ? -2.637 21.234 9.859 1 97.88 90 VAL A O 1
ATOM 714 N N . THR A 1 91 ? -4.332 21.656 8.461 1 97.19 91 THR A N 1
ATOM 715 C CA . THR A 1 91 ? -5.188 22.125 9.547 1 97.19 91 THR A CA 1
ATOM 716 C C . THR A 1 91 ? -6.277 21.109 9.859 1 97.19 91 THR A C 1
ATOM 718 O O . THR A 1 91 ? -7.086 21.312 10.766 1 97.19 91 THR A O 1
ATOM 721 N N . ALA A 1 92 ? -6.379 20.016 9.148 1 98.31 92 ALA A N 1
ATOM 722 C CA . ALA A 1 92 ? -7.355 18.953 9.367 1 98.31 92 ALA A CA 1
ATOM 723 C C . ALA A 1 92 ? -6.758 17.594 9.039 1 98.31 92 ALA A C 1
ATOM 725 O O . ALA A 1 92 ? -5.828 17.484 8.234 1 98.31 92 ALA A O 1
ATOM 726 N N . VAL A 1 93 ? -7.289 16.594 9.688 1 98.5 93 VAL A N 1
ATOM 727 C CA . VAL A 1 93 ? -6.965 15.219 9.336 1 98.5 93 VAL A CA 1
ATOM 728 C C . VAL A 1 93 ? -8.25 14.43 9.094 1 98.5 93 VAL A C 1
ATOM 730 O O . VAL A 1 93 ? -9.266 14.68 9.75 1 98.5 93 VAL A O 1
ATOM 733 N N . PRO A 1 94 ? -8.188 13.562 8.188 1 98.75 94 PRO A N 1
ATOM 734 C CA . PRO A 1 94 ? -7.082 13.211 7.301 1 98.75 94 PRO A CA 1
ATOM 735 C C . PRO A 1 94 ? -6.828 14.258 6.219 1 98.75 94 PRO A C 1
ATOM 737 O O . PRO A 1 94 ? -7.754 14.969 5.82 1 98.75 94 PRO A O 1
ATOM 740 N N . THR A 1 95 ? -5.57 14.398 5.754 1 98.88 95 THR A N 1
ATOM 741 C CA . THR A 1 95 ? -5.164 15.18 4.594 1 98.88 95 THR A CA 1
ATOM 742 C C . THR A 1 95 ? -4.184 14.391 3.727 1 98.88 95 THR A C 1
ATOM 744 O O . THR A 1 95 ? -3.252 13.773 4.238 1 98.88 95 THR A O 1
ATOM 747 N N . LEU A 1 96 ? -4.445 14.32 2.471 1 98.62 96 LEU A N 1
ATOM 748 C CA . LEU A 1 96 ? -3.535 13.781 1.464 1 98.62 96 LEU A CA 1
ATOM 749 C C . LEU A 1 96 ? -2.979 14.898 0.584 1 98.62 96 LEU A C 1
ATOM 751 O O . LEU A 1 96 ? -3.74 15.641 -0.037 1 98.62 96 LEU A O 1
ATOM 755 N N . LEU A 1 97 ? -1.594 14.938 0.577 1 97.38 97 LEU A N 1
ATOM 756 C CA . LEU A 1 97 ? -0.946 16.078 -0.058 1 97.38 97 LEU A CA 1
ATOM 757 C C . LEU A 1 97 ? 0.171 15.625 -0.991 1 97.38 97 LEU A C 1
ATOM 759 O O . LEU A 1 97 ? 0.912 14.688 -0.668 1 97.38 97 LEU A O 1
ATOM 763 N N . LYS A 1 98 ? 0.251 16.281 -2.242 1 96.88 98 LYS A N 1
ATOM 764 C CA . LYS A 1 98 ? 1.479 16.188 -3.027 1 96.88 98 LYS A CA 1
ATOM 765 C C . LYS A 1 98 ? 2.52 17.188 -2.531 1 96.88 98 LYS A C 1
ATOM 767 O O . LYS A 1 98 ? 2.389 18.406 -2.758 1 96.88 98 LYS A O 1
ATOM 772 N N . TYR A 1 99 ? 3.494 16.703 -1.908 1 96.88 99 TYR A N 1
ATOM 773 C CA . TYR A 1 99 ? 4.43 17.547 -1.164 1 96.88 99 TYR A CA 1
ATOM 774 C C . TYR A 1 99 ? 5.125 18.531 -2.088 1 96.88 99 TYR A C 1
ATOM 776 O O . TYR A 1 99 ? 5.574 18.172 -3.176 1 96.88 99 TYR A O 1
ATOM 784 N N . GLY A 1 100 ? 5.18 19.797 -1.635 1 94.31 100 GLY A N 1
ATOM 785 C CA . GLY A 1 100 ? 5.82 20.828 -2.418 1 94.31 100 GLY A CA 1
ATOM 786 C C . GLY A 1 100 ? 4.879 21.5 -3.4 1 94.31 100 GLY A C 1
ATOM 7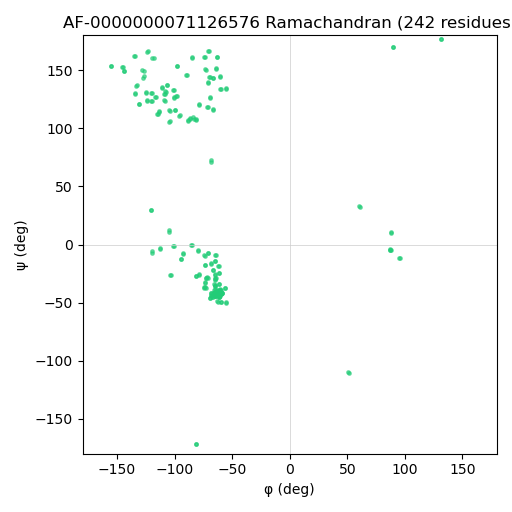87 O O . GLY A 1 100 ? 5.27 22.438 -4.102 1 94.31 100 GLY A O 1
ATOM 788 N N . THR A 1 101 ? 3.668 21.047 -3.51 1 95.12 101 THR A N 1
ATOM 789 C CA . THR A 1 101 ? 2.654 21.641 -4.371 1 95.12 101 THR A CA 1
ATOM 790 C C . THR A 1 101 ? 1.417 22.031 -3.564 1 95.12 101 THR A C 1
ATOM 792 O O . THR A 1 101 ? 1.261 21.609 -2.418 1 95.12 101 THR A O 1
ATOM 795 N N . PRO A 1 102 ? 0.565 22.812 -4.164 1 95.12 102 PRO A N 1
ATOM 796 C CA . PRO A 1 102 ? -0.677 23.156 -3.465 1 95.12 102 PRO A CA 1
ATOM 797 C C . PRO A 1 102 ? -1.723 22.047 -3.557 1 95.12 102 PRO A C 1
ATOM 799 O O . PRO A 1 102 ? -2.805 22.156 -2.977 1 95.12 102 PRO A O 1
ATOM 802 N N . GLN A 1 103 ? -1.519 20.984 -4.289 1 96.56 103 GLN A N 1
ATOM 803 C CA . GLN A 1 103 ? -2.49 19.922 -4.504 1 96.56 103 GLN A CA 1
ATOM 804 C C . GLN A 1 103 ? -2.684 19.094 -3.238 1 96.56 103 GLN A C 1
ATOM 806 O O . GLN A 1 103 ? -1.74 18.469 -2.75 1 96.56 103 GLN A O 1
ATOM 811 N N . LYS A 1 104 ? -3.984 19.141 -2.76 1 97.75 104 LYS A N 1
ATOM 812 C CA . LYS A 1 104 ? -4.27 18.328 -1.577 1 97.75 104 LYS A CA 1
ATOM 813 C C . LYS A 1 104 ? -5.75 17.969 -1.495 1 97.75 104 LYS A C 1
ATOM 815 O O . LYS A 1 104 ? -6.59 18.641 -2.104 1 97.75 104 LYS A O 1
ATOM 820 N N . LEU A 1 105 ? -6.035 16.891 -0.867 1 98.56 105 LEU A N 1
ATOM 821 C CA . LEU A 1 105 ? -7.367 16.438 -0.467 1 98.56 105 LEU A CA 1
ATOM 822 C C . LEU A 1 105 ? -7.527 16.5 1.049 1 98.56 105 LEU A C 1
ATOM 824 O O . LEU A 1 105 ? -6.664 16.016 1.786 1 98.56 105 LEU A O 1
ATOM 828 N N . VAL A 1 106 ? -8.711 17.047 1.494 1 98.5 106 VAL A N 1
ATOM 829 C CA . VAL A 1 106 ? -8.883 17.281 2.924 1 98.5 106 VAL A CA 1
ATOM 830 C C . VAL A 1 106 ? -10.156 16.578 3.408 1 98.5 106 VAL A C 1
ATOM 832 O O . VAL A 1 106 ? -11.211 16.703 2.787 1 98.5 106 VAL A O 1
ATOM 835 N N . GLU A 1 107 ? -10.078 15.844 4.453 1 98 107 GLU A N 1
ATOM 836 C CA . GLU A 1 107 ? -11.172 15.188 5.168 1 98 107 GLU A CA 1
ATOM 837 C C . GLU A 1 107 ? -12.055 14.391 4.215 1 98 107 GLU A C 1
ATOM 839 O O . GLU A 1 107 ? -11.594 13.43 3.596 1 98 107 GLU A O 1
ATOM 844 N N . SER A 1 108 ? -13.234 14.828 3.975 1 97.81 108 SER A N 1
ATOM 845 C CA . SER A 1 108 ? -14.188 14.055 3.189 1 97.81 108 SER A CA 1
ATOM 846 C C . SER A 1 108 ? -13.68 13.82 1.771 1 97.81 108 SER A C 1
ATOM 848 O O . SER A 1 108 ? -14.055 12.836 1.128 1 97.81 108 SER A O 1
ATOM 850 N N . GLU A 1 109 ? -12.844 14.664 1.335 1 98.5 109 GLU A N 1
ATOM 851 C CA . GLU A 1 109 ? -12.266 14.477 0.007 1 98.5 109 GLU A CA 1
ATOM 852 C C . GLU A 1 109 ? -11.422 13.203 -0.052 1 98.5 109 GLU A C 1
ATOM 854 O O . GLU A 1 109 ? -11.32 12.57 -1.104 1 98.5 109 GLU A O 1
ATOM 859 N N . CYS A 1 110 ? -10.859 12.812 1.059 1 98.31 110 CYS A N 1
ATOM 860 C CA . CYS A 1 110 ? -10.023 11.617 1.131 1 98.31 110 CYS A CA 1
ATOM 861 C C . CYS A 1 110 ? -10.875 10.359 1.073 1 98.31 110 CYS A C 1
ATOM 863 O O . CYS A 1 110 ? -10.352 9.25 0.93 1 98.31 110 CYS A O 1
ATOM 865 N N . LEU A 1 111 ? -12.164 10.523 1.161 1 97.38 111 LEU A N 1
ATOM 866 C CA . LEU A 1 111 ? -13.086 9.398 1.119 1 97.38 111 LEU A CA 1
ATOM 867 C C . LEU A 1 111 ? -13.57 9.141 -0.303 1 97.38 111 LEU A C 1
ATOM 869 O O . LEU A 1 111 ? -14.266 8.156 -0.561 1 97.38 111 LEU A O 1
ATOM 873 N N . GLN A 1 112 ? -13.188 10.086 -1.18 1 97.62 112 GLN A N 1
ATOM 874 C CA . GLN A 1 112 ? -13.609 9.969 -2.568 1 97.62 112 GLN A CA 1
ATOM 875 C C . GLN A 1 112 ? -12.539 9.297 -3.42 1 97.62 112 GLN A C 1
ATOM 877 O O . GLN A 1 112 ? -11.547 9.93 -3.783 1 97.62 112 GLN A O 1
ATOM 882 N N . ALA A 1 113 ? -12.875 8.109 -3.838 1 94.88 113 ALA A N 1
ATOM 883 C CA . ALA A 1 113 ? -11.906 7.293 -4.562 1 94.88 113 ALA A CA 1
ATOM 884 C C . ALA A 1 113 ? -11.43 8 -5.828 1 94.88 113 ALA A C 1
ATOM 886 O O . ALA A 1 113 ? -10.25 7.957 -6.168 1 94.88 113 ALA A O 1
ATOM 887 N N . ASN A 1 114 ? -12.367 8.586 -6.477 1 96.19 114 ASN A N 1
ATOM 888 C CA . ASN A 1 114 ? -12.023 9.258 -7.727 1 96.19 114 ASN A CA 1
ATOM 889 C C . ASN A 1 114 ? -11.055 10.414 -7.496 1 96.19 114 ASN A C 1
ATOM 891 O O . ASN A 1 114 ? -10.109 10.602 -8.266 1 96.19 114 ASN A O 1
ATOM 895 N N . LEU A 1 115 ? -11.219 11.172 -6.449 1 97.69 115 LEU A N 1
ATOM 896 C CA . LEU A 1 115 ? -10.328 12.281 -6.137 1 97.69 115 LEU A CA 1
ATOM 897 C C . LEU A 1 115 ? -8.945 11.773 -5.73 1 97.69 115 LEU A C 1
ATOM 899 O O . LEU A 1 115 ? -7.93 12.328 -6.145 1 97.69 115 LEU A O 1
ATOM 903 N N . VAL A 1 116 ? -8.891 10.742 -4.957 1 97.25 116 VAL A N 1
ATOM 904 C CA . VAL A 1 116 ? -7.637 10.141 -4.527 1 97.25 116 VAL A CA 1
ATOM 905 C C . VAL A 1 116 ? -6.863 9.633 -5.742 1 97.25 116 VAL A C 1
ATOM 907 O O . VAL A 1 116 ? -5.664 9.891 -5.875 1 97.25 116 VAL A O 1
ATOM 910 N N . GLU A 1 117 ? -7.555 8.977 -6.617 1 94.69 117 GLU A N 1
ATOM 911 C CA . GLU A 1 117 ? -6.949 8.477 -7.848 1 94.69 117 GLU A CA 1
ATOM 912 C C . GLU A 1 117 ? -6.371 9.617 -8.68 1 94.69 117 GLU A C 1
ATOM 914 O O . GLU A 1 117 ? -5.25 9.523 -9.188 1 94.69 117 GLU A O 1
ATOM 919 N N . MET A 1 118 ? -7.059 10.648 -8.766 1 95.5 118 MET A N 1
ATOM 920 C CA . MET A 1 118 ? -6.625 11.797 -9.555 1 95.5 118 MET A CA 1
ATOM 921 C C . MET A 1 118 ? -5.367 12.422 -8.961 1 95.5 118 MET A C 1
ATOM 923 O O . MET A 1 118 ? -4.445 12.781 -9.695 1 95.5 118 MET A O 1
ATOM 927 N N . LEU A 1 119 ? -5.301 12.531 -7.738 1 96.5 119 LEU A N 1
ATOM 928 C CA . LEU A 1 119 ? -4.133 13.125 -7.102 1 96.5 119 LEU A CA 1
ATOM 929 C C . LEU A 1 119 ? -2.889 12.273 -7.344 1 96.5 119 LEU A C 1
ATOM 931 O O . LEU A 1 119 ? -1.81 12.812 -7.613 1 96.5 119 LEU A O 1
ATOM 935 N N . PHE A 1 120 ? -3 10.984 -7.281 1 94.81 120 PHE A N 1
ATOM 936 C CA . PHE A 1 120 ? -1.865 10.078 -7.441 1 94.81 120 PHE A CA 1
ATOM 937 C C . PHE A 1 120 ? -1.424 10.023 -8.898 1 94.81 120 PHE A C 1
ATOM 939 O O . PHE A 1 120 ? -0.266 9.719 -9.188 1 94.81 120 PHE A O 1
ATOM 946 N N . SER A 1 121 ? -2.334 10.234 -9.82 1 86.44 121 SER A N 1
ATOM 947 C CA . SER A 1 121 ? -2.055 10.031 -11.242 1 86.44 121 SER A CA 1
ATOM 948 C C . SER A 1 121 ? -1.62 11.336 -11.906 1 86.44 121 SER A C 1
ATOM 950 O O . SER A 1 121 ? -1.231 11.336 -13.078 1 86.44 121 SER A O 1
ATOM 952 N N . GLU A 1 122 ? -1.817 12.422 -11.188 1 70.44 122 GLU A N 1
ATOM 953 C CA . GLU A 1 122 ? -1.564 13.719 -11.805 1 70.44 122 GLU A CA 1
ATOM 954 C C . GLU A 1 122 ? -0.075 13.93 -12.062 1 70.44 122 GLU A C 1
ATOM 956 O O . GLU A 1 122 ? 0.744 13.789 -11.156 1 70.44 122 GLU A O 1
ATOM 961 N N . ASP A 1 123 ? 0.643 13.242 -13.109 1 56.62 123 ASP A N 1
ATOM 962 C CA . ASP A 1 123 ? 1.934 13.711 -13.602 1 56.62 123 ASP A CA 1
ATOM 963 C C . ASP A 1 123 ? 1.863 15.18 -14.016 1 56.62 123 ASP A C 1
ATOM 965 O O . ASP A 1 123 ? 0.822 15.648 -14.477 1 56.62 123 ASP A O 1
ATOM 969 N N . MET B 1 1 ? 11.836 5.102 11.016 1 48 1 MET B N 1
ATOM 970 C CA . MET B 1 1 ? 11.32 5.391 9.68 1 48 1 MET B CA 1
ATOM 971 C C . MET B 1 1 ? 11.062 4.102 8.898 1 48 1 MET B C 1
ATOM 973 O O . MET B 1 1 ? 12.008 3.412 8.508 1 48 1 MET B O 1
ATOM 977 N N . ALA B 1 2 ? 10.055 3.297 9.234 1 61.53 2 ALA B N 1
ATOM 978 C CA . ALA B 1 2 ? 9.82 1.947 8.727 1 61.53 2 ALA B CA 1
ATOM 979 C C . ALA B 1 2 ? 9.094 1.987 7.387 1 61.53 2 ALA B C 1
ATOM 981 O O . ALA B 1 2 ? 8.102 2.703 7.23 1 61.53 2 ALA B O 1
ATOM 982 N N . GLY B 1 3 ? 10.023 1.583 6.207 1 85.25 3 GLY B N 1
ATOM 983 C CA . GLY B 1 3 ? 9.312 1.591 4.938 1 85.25 3 GLY B CA 1
ATOM 984 C C . GLY B 1 3 ? 9.445 0.288 4.172 1 85.25 3 GLY B C 1
ATOM 985 O O . GLY B 1 3 ? 10.227 -0.585 4.551 1 85.25 3 GLY B O 1
ATOM 986 N N . TYR B 1 4 ? 8.445 -0.007 3.447 1 92.88 4 TYR B N 1
ATOM 987 C CA . TYR B 1 4 ? 8.508 -1.108 2.492 1 92.88 4 TYR B CA 1
ATOM 988 C C . TYR B 1 4 ? 8.312 -0.605 1.066 1 92.88 4 TYR B C 1
ATOM 990 O O . TYR B 1 4 ? 7.895 0.535 0.855 1 92.88 4 TYR B O 1
ATOM 998 N N . GLU B 1 5 ? 8.781 -1.494 0.11 1 94.12 5 GLU B N 1
ATOM 999 C CA . GLU B 1 5 ? 8.656 -1.157 -1.305 1 94.12 5 GLU B CA 1
ATOM 1000 C C . GLU B 1 5 ? 7.562 -1.989 -1.974 1 94.12 5 GLU B C 1
ATOM 1002 O O . GLU B 1 5 ? 7.434 -3.184 -1.701 1 94.12 5 GLU B O 1
ATOM 1007 N N . VAL B 1 6 ? 6.801 -1.344 -2.771 1 94.88 6 VAL B N 1
ATOM 1008 C CA . VAL B 1 6 ? 5.809 -2.047 -3.576 1 94.88 6 VAL B CA 1
ATOM 1009 C C . VAL B 1 6 ? 6.238 -2.053 -5.039 1 94.88 6 VAL B C 1
ATOM 1011 O O . VAL B 1 6 ? 6.562 -1.005 -5.602 1 94.88 6 VAL B O 1
ATOM 1014 N N . VAL B 1 7 ? 6.223 -3.236 -5.652 1 95.75 7 VAL B N 1
ATOM 1015 C CA . VAL B 1 7 ? 6.574 -3.412 -7.059 1 95.75 7 VAL B CA 1
ATOM 1016 C C . VAL B 1 7 ? 5.422 -4.086 -7.801 1 95.75 7 VAL B C 1
ATOM 1018 O O . VAL B 1 7 ? 4.965 -5.16 -7.402 1 95.75 7 VAL B O 1
ATOM 1021 N N . SER B 1 8 ? 4.938 -3.473 -8.844 1 95.06 8 SER B N 1
ATOM 1022 C CA . SER B 1 8 ? 3.889 -4.055 -9.68 1 95.06 8 SER B CA 1
ATOM 1023 C C . SER B 1 8 ? 4.469 -4.664 -10.945 1 95.06 8 SER B C 1
ATOM 1025 O O . SER B 1 8 ? 5.184 -3.992 -11.695 1 95.06 8 SER B O 1
ATOM 1027 N N . VAL B 1 9 ? 4.129 -5.887 -11.133 1 96.81 9 VAL B N 1
ATOM 1028 C CA . VAL B 1 9 ? 4.664 -6.57 -12.305 1 96.81 9 VAL B CA 1
ATOM 1029 C C . VAL B 1 9 ? 3.547 -7.348 -13 1 96.81 9 VAL B C 1
ATOM 1031 O O . VAL B 1 9 ? 2.502 -7.613 -12.406 1 96.81 9 VAL B O 1
ATOM 1034 N N . SER B 1 10 ? 3.799 -7.699 -14.258 1 96.88 10 SER B N 1
ATOM 1035 C CA . SER B 1 10 ? 2.883 -8.508 -15.055 1 96.88 10 SER B CA 1
ATOM 1036 C C . SER B 1 10 ? 3.607 -9.672 -15.727 1 96.88 10 SER B C 1
ATOM 1038 O O . SER B 1 10 ? 4.578 -9.469 -16.453 1 96.88 10 SER B O 1
ATOM 1040 N N . GLY B 1 11 ? 3.158 -10.828 -15.406 1 97.81 11 GLY B N 1
ATOM 1041 C CA . GLY B 1 11 ? 3.736 -12.023 -16 1 97.81 11 GLY B CA 1
ATOM 1042 C C . GLY B 1 11 ? 4.898 -12.578 -15.211 1 97.81 11 GLY B C 1
ATOM 1043 O O . GLY B 1 11 ? 5.449 -11.898 -14.344 1 97.81 11 GLY B O 1
ATOM 1044 N N . PHE B 1 12 ? 5.293 -13.789 -15.641 1 98.25 12 PHE B N 1
ATOM 1045 C CA . PHE B 1 12 ? 6.281 -14.547 -14.883 1 98.25 12 PHE B CA 1
ATOM 1046 C C . PHE B 1 12 ? 7.676 -13.961 -15.078 1 98.25 12 PHE B C 1
ATOM 1048 O O . PHE B 1 12 ? 8.469 -13.922 -14.133 1 98.25 12 PHE B O 1
ATOM 1055 N N . GLU B 1 13 ? 7.949 -13.523 -16.203 1 97.75 13 GLU B N 1
ATOM 1056 C CA . GLU B 1 13 ? 9.273 -12.977 -16.484 1 97.75 13 GLU B CA 1
ATOM 1057 C C . GLU B 1 13 ? 9.547 -11.734 -15.633 1 97.75 13 GLU B C 1
ATOM 1059 O O . GLU B 1 13 ? 10.602 -11.625 -15.008 1 97.75 13 GLU B O 1
ATOM 1064 N N . GLU B 1 14 ? 8.57 -10.859 -15.664 1 97.69 14 GLU B N 1
ATOM 1065 C CA . GLU B 1 14 ? 8.742 -9.648 -14.859 1 97.69 14 GLU B CA 1
ATOM 1066 C C . GLU B 1 14 ? 8.781 -9.977 -13.367 1 97.69 14 GLU B C 1
ATOM 1068 O O . GLU B 1 14 ? 9.516 -9.336 -12.609 1 97.69 14 GLU B O 1
ATOM 1073 N N . PHE B 1 15 ? 8.008 -10.93 -13.008 1 98.19 15 PHE B N 1
ATOM 1074 C CA . PHE B 1 15 ? 8.047 -11.375 -11.617 1 98.19 15 PHE B CA 1
ATOM 1075 C C . PHE B 1 15 ? 9.438 -11.875 -11.25 1 98.19 15 PHE B C 1
ATOM 1077 O O . PHE B 1 15 ? 10.008 -11.453 -10.234 1 98.19 15 PHE B O 1
ATOM 1084 N N . SER B 1 16 ? 10 -12.727 -12.055 1 97.75 16 SER B N 1
ATOM 1085 C CA . SER B 1 16 ? 11.312 -13.312 -11.797 1 97.75 16 SER B CA 1
ATOM 1086 C C . SER B 1 16 ? 12.391 -12.227 -11.711 1 97.75 16 SER B C 1
ATOM 1088 O O . SER B 1 16 ? 13.266 -12.289 -10.852 1 97.75 16 SER B O 1
ATOM 1090 N N . ARG B 1 17 ? 12.281 -11.305 -12.508 1 97.44 17 ARG B N 1
ATOM 1091 C CA . ARG B 1 17 ? 13.234 -10.203 -12.492 1 97.44 17 ARG B CA 1
ATOM 1092 C C . ARG B 1 17 ? 13.133 -9.406 -11.195 1 97.44 17 ARG B C 1
ATOM 1094 O O . ARG B 1 17 ? 14.148 -9.023 -10.609 1 97.44 17 ARG B O 1
ATOM 1101 N N . ALA B 1 18 ? 11.914 -9.141 -10.82 1 97 18 ALA B N 1
ATOM 1102 C CA . ALA B 1 18 ? 11.703 -8.398 -9.578 1 97 18 ALA B CA 1
ATOM 1103 C C . ALA B 1 18 ? 12.297 -9.148 -8.383 1 97 18 ALA B C 1
ATOM 1105 O O . ALA B 1 18 ? 12.93 -8.539 -7.52 1 97 18 ALA B O 1
ATOM 1106 N N . VAL B 1 19 ? 12.117 -10.422 -8.336 1 97.38 19 VAL B N 1
ATOM 1107 C CA . VAL B 1 19 ? 12.68 -11.242 -7.27 1 97.38 19 VAL B CA 1
ATOM 1108 C C . VAL B 1 19 ? 14.203 -11.148 -7.285 1 97.38 19 VAL B C 1
ATOM 1110 O O . VAL B 1 19 ? 14.828 -10.961 -6.242 1 97.38 19 VAL B O 1
ATOM 1113 N N . GLU B 1 20 ? 14.75 -11.242 -8.422 1 97.19 20 GLU B N 1
ATOM 1114 C CA . GLU B 1 20 ? 16.203 -11.188 -8.57 1 97.19 20 GLU B CA 1
ATOM 1115 C C . GLU B 1 20 ? 16.75 -9.836 -8.125 1 97.19 20 GLU B C 1
ATOM 1117 O O . GLU B 1 20 ? 17.781 -9.766 -7.457 1 97.19 20 GLU B O 1
ATOM 1122 N N . GLN B 1 21 ? 16.094 -8.836 -8.477 1 96.19 21 GLN B N 1
ATOM 1123 C CA . GLN B 1 21 ? 16.547 -7.477 -8.172 1 96.19 21 GLN B CA 1
ATOM 1124 C C . GLN B 1 21 ? 16.469 -7.195 -6.676 1 96.19 21 GLN B C 1
ATOM 1126 O O . GLN B 1 21 ? 17.047 -6.223 -6.195 1 96.19 21 GLN B O 1
ATOM 1131 N N . HIS B 1 22 ? 15.734 -8.031 -6.027 1 96.31 22 HIS B N 1
ATOM 1132 C CA . HIS B 1 22 ? 15.57 -7.812 -4.594 1 96.31 22 HIS B CA 1
ATOM 1133 C C . HIS B 1 22 ? 16.078 -9.008 -3.793 1 96.31 22 HIS B C 1
ATOM 1135 O O . HIS B 1 22 ? 15.539 -9.32 -2.727 1 96.31 22 HIS B O 1
ATOM 1141 N N . HIS B 1 23 ? 17.047 -9.633 -4.398 1 93.88 23 HIS B N 1
ATOM 1142 C CA . HIS B 1 23 ? 17.656 -10.773 -3.73 1 93.88 23 HIS B CA 1
ATOM 1143 C C . HIS B 1 23 ? 18.172 -10.398 -2.342 1 93.88 23 HIS B C 1
ATOM 1145 O O . HIS B 1 23 ? 18.719 -9.312 -2.154 1 93.88 23 HIS B O 1
ATOM 1151 N N . GLY B 1 24 ? 17.906 -11.219 -1.277 1 93.62 24 GLY B N 1
ATOM 1152 C CA . GLY B 1 24 ? 18.375 -10.969 0.08 1 93.62 24 GLY B CA 1
ATOM 1153 C C . GLY B 1 24 ? 17.344 -10.258 0.941 1 93.62 24 GLY B C 1
ATOM 1154 O O . GLY B 1 24 ? 17.516 -10.148 2.156 1 93.62 24 GLY B O 1
ATOM 1155 N N . LYS B 1 25 ? 16.328 -9.781 0.345 1 94.19 25 LYS B N 1
ATOM 1156 C CA . LYS B 1 25 ? 15.25 -9.133 1.086 1 94.19 25 LYS B CA 1
ATOM 1157 C C . LYS B 1 25 ? 14.086 -10.102 1.326 1 94.19 25 LYS B C 1
ATOM 1159 O O . LYS B 1 25 ? 13.953 -11.102 0.621 1 94.19 25 LYS B O 1
ATOM 1164 N N . THR B 1 26 ? 13.383 -9.82 2.359 1 95.88 26 THR B N 1
ATOM 1165 C CA . THR B 1 26 ? 12.117 -10.523 2.52 1 95.88 26 THR B CA 1
ATOM 1166 C C . THR B 1 26 ? 11.102 -10.07 1.474 1 95.88 26 THR B C 1
ATOM 1168 O O . THR B 1 26 ? 10.844 -8.867 1.336 1 95.88 26 THR B O 1
ATOM 1171 N N . ILE B 1 27 ? 10.578 -10.992 0.774 1 97.06 27 ILE B N 1
ATOM 1172 C CA . ILE B 1 27 ? 9.664 -10.688 -0.319 1 97.06 27 ILE B CA 1
ATOM 1173 C C . ILE B 1 27 ? 8.305 -11.32 -0.046 1 97.06 27 ILE B C 1
ATOM 1175 O O . ILE B 1 27 ? 8.211 -12.523 0.224 1 97.06 27 ILE B O 1
ATOM 1179 N N . PHE B 1 28 ? 7.309 -10.484 -0.039 1 98 28 PHE B N 1
ATOM 1180 C CA . PHE B 1 28 ? 5.934 -10.961 -0.144 1 98 28 PHE B CA 1
ATOM 1181 C C . PHE B 1 28 ? 5.41 -10.797 -1.564 1 98 28 PHE B C 1
ATOM 1183 O O . PHE B 1 28 ? 5.586 -9.742 -2.178 1 98 28 PHE B O 1
ATOM 1190 N N . ALA B 1 29 ? 4.793 -11.844 -2.096 1 98.31 29 ALA B N 1
ATOM 1191 C CA . ALA B 1 29 ? 4.238 -11.797 -3.445 1 98.31 29 ALA B CA 1
ATOM 1192 C C . ALA B 1 29 ? 2.732 -12.055 -3.428 1 98.31 29 ALA B C 1
ATOM 1194 O O . ALA B 1 29 ? 2.266 -13.008 -2.803 1 98.31 29 ALA B O 1
ATOM 1195 N N . TYR B 1 30 ? 2.055 -11.195 -4.086 1 98.62 30 TYR B N 1
ATOM 1196 C CA . TYR B 1 30 ? 0.614 -11.32 -4.277 1 98.62 30 TYR B CA 1
ATOM 1197 C C . TYR B 1 30 ? 0.277 -11.562 -5.742 1 98.62 30 TYR B C 1
ATOM 1199 O O . TYR B 1 30 ? 0.514 -10.695 -6.59 1 98.62 30 TYR B O 1
ATOM 1207 N N . PHE B 1 31 ? -0.276 -12.789 -6 1 98.81 31 PHE B N 1
ATOM 1208 C CA . PHE B 1 31 ? -0.65 -13.18 -7.355 1 98.81 31 PHE B CA 1
ATOM 1209 C C . PHE B 1 31 ? -2.141 -12.961 -7.586 1 98.81 31 PHE B C 1
ATOM 1211 O O . PHE B 1 31 ? -2.971 -13.477 -6.832 1 98.81 31 PHE B O 1
ATOM 1218 N N . THR B 1 32 ? -2.453 -12.266 -8.641 1 98.56 32 THR B N 1
ATOM 1219 C CA . THR B 1 32 ? -3.828 -11.859 -8.922 1 98.56 32 THR B CA 1
ATOM 1220 C C . THR B 1 32 ? -4.102 -11.883 -10.422 1 98.56 32 THR B C 1
ATOM 1222 O O . THR B 1 32 ? -3.186 -11.727 -11.227 1 98.56 32 THR B O 1
ATOM 1225 N N . GLY B 1 33 ? -5.355 -12.156 -10.742 1 98.44 33 GLY B N 1
ATOM 1226 C CA . GLY B 1 33 ? -5.711 -12.047 -12.148 1 98.44 33 GLY B CA 1
ATOM 1227 C C . GLY B 1 33 ? -5.504 -10.648 -12.711 1 98.44 33 GLY B C 1
ATOM 1228 O O . GLY B 1 33 ? -5.766 -9.656 -12.031 1 98.44 33 GLY B O 1
ATOM 1229 N N . SER B 1 34 ? -5.102 -10.617 -13.953 1 97.44 34 SER B N 1
ATOM 1230 C CA . SER B 1 34 ? -4.824 -9.328 -14.586 1 97.44 34 SER B CA 1
ATOM 1231 C C . SER B 1 34 ? -6.086 -8.477 -14.68 1 97.44 34 SER B C 1
ATOM 1233 O O . SER B 1 34 ? -7.199 -9.016 -14.742 1 97.44 34 SER B O 1
ATOM 1235 N N . LYS B 1 35 ? -5.84 -7.238 -14.672 1 93.94 35 LYS B N 1
ATOM 1236 C CA . LYS B 1 35 ? -6.93 -6.27 -14.781 1 93.94 35 LYS B CA 1
ATOM 1237 C C . LYS B 1 35 ? -7.207 -5.914 -16.234 1 93.94 35 LYS B C 1
ATOM 1239 O O . LYS B 1 35 ? -6.285 -5.859 -17.062 1 93.94 35 LYS B O 1
ATOM 1244 N N . ASP B 1 36 ? -8.43 -5.691 -16.484 1 91.81 36 ASP B N 1
ATOM 1245 C CA . ASP B 1 36 ? -8.797 -5.219 -17.812 1 91.81 36 ASP B CA 1
ATOM 1246 C C . ASP B 1 36 ? -8.586 -3.713 -17.938 1 91.81 36 ASP B C 1
ATOM 1248 O O . ASP B 1 36 ? -8 -3.086 -17.062 1 91.81 36 ASP B O 1
ATOM 1252 N N . ALA B 1 37 ? -9.086 -3.18 -19.125 1 85.5 37 ALA B N 1
ATOM 1253 C CA . ALA B 1 37 ? -8.891 -1.757 -19.391 1 85.5 37 ALA B CA 1
ATOM 1254 C C . ALA B 1 37 ? -9.633 -0.899 -18.375 1 85.5 37 ALA B C 1
ATOM 1256 O O . ALA B 1 37 ? -9.25 0.245 -18.125 1 85.5 37 ALA B O 1
ATOM 1257 N N . GLY B 1 38 ? -10.672 -1.474 -17.812 1 83.94 38 GLY B N 1
ATOM 1258 C CA . GLY B 1 38 ? -11.445 -0.764 -16.797 1 83.94 38 GLY B CA 1
ATOM 1259 C C . GLY B 1 38 ? -10.875 -0.903 -15.398 1 83.94 38 GLY B C 1
ATOM 1260 O O . GLY B 1 38 ? -11.445 -0.386 -14.438 1 83.94 38 GLY B O 1
ATOM 1261 N N . GLY B 1 39 ? -9.781 -1.627 -15.211 1 87 39 GLY B N 1
ATOM 1262 C CA . GLY B 1 39 ? -9.109 -1.766 -13.922 1 87 39 GLY B CA 1
ATOM 1263 C C . GLY B 1 39 ? -9.664 -2.9 -13.086 1 87 39 GLY B C 1
ATOM 1264 O O . GLY B 1 39 ? -9.359 -3.002 -11.891 1 87 39 GLY B O 1
ATOM 1265 N N . LYS B 1 40 ? -10.445 -3.666 -13.672 1 91.44 40 LYS B N 1
ATOM 1266 C CA . LYS B 1 40 ? -11.062 -4.754 -12.93 1 91.44 40 LYS B CA 1
ATOM 1267 C C . LYS B 1 40 ? -10.484 -6.105 -13.336 1 91.44 40 LYS B C 1
ATOM 1269 O O . LYS B 1 40 ? -10.391 -6.41 -14.531 1 91.44 40 LYS B O 1
ATOM 1274 N N . SER B 1 41 ? -10.125 -6.898 -12.375 1 96.75 41 SER B N 1
ATOM 1275 C CA . SER B 1 41 ? -9.602 -8.234 -12.625 1 96.75 41 SER B CA 1
ATOM 1276 C C . SER B 1 41 ? -10.695 -9.164 -13.148 1 96.75 41 SER B C 1
ATOM 1278 O O . SER B 1 41 ? -11.844 -9.078 -12.719 1 96.75 41 SER B O 1
ATOM 1280 N N . TRP B 1 42 ? -10.352 -10.047 -14.023 1 97.75 42 TRP B N 1
ATOM 1281 C CA . TRP B 1 42 ? -11.281 -11.055 -14.531 1 97.75 42 TRP B CA 1
ATOM 1282 C C . TRP B 1 42 ? -11.602 -12.094 -13.469 1 97.75 42 TRP B C 1
ATOM 1284 O O . TRP B 1 42 ? -12.445 -12.969 -13.672 1 97.75 42 TRP B O 1
ATOM 1294 N N . CYS B 1 43 ? -10.945 -12.07 -12.359 1 98.12 43 CYS B N 1
ATOM 1295 C CA . CYS B 1 43 ? -11.117 -13 -11.25 1 98.12 43 CYS B CA 1
ATOM 1296 C C . CYS B 1 43 ? -11.875 -12.352 -10.102 1 98.12 43 CYS B C 1
ATOM 1298 O O . CYS B 1 43 ? -11.32 -11.531 -9.367 1 98.12 43 CYS B O 1
ATOM 1300 N N . PRO B 1 44 ? -13.109 -12.75 -9.977 1 97.31 44 PRO B N 1
ATOM 1301 C CA . PRO B 1 44 ? -13.945 -12.117 -8.953 1 97.31 44 PRO B CA 1
ATOM 1302 C C . PRO B 1 44 ? -13.344 -12.219 -7.551 1 97.31 44 PRO B C 1
ATOM 1304 O O . PRO B 1 44 ? -13.43 -11.273 -6.766 1 97.31 44 PRO B O 1
ATOM 1307 N N . ASP B 1 45 ? -12.727 -13.305 -7.223 1 97.94 45 ASP B N 1
ATOM 1308 C CA . ASP B 1 45 ? -12.078 -13.453 -5.922 1 97.94 45 ASP B CA 1
ATOM 1309 C C . ASP B 1 45 ? -10.914 -12.484 -5.77 1 97.94 45 ASP B C 1
ATOM 1311 O O . ASP B 1 45 ? -10.664 -11.969 -4.68 1 97.94 45 ASP B O 1
ATOM 1315 N N . CYS B 1 46 ? -10.164 -12.258 -6.789 1 98.19 46 CYS B N 1
ATOM 1316 C CA . CYS B 1 46 ? -9.062 -11.297 -6.781 1 98.19 46 CYS B CA 1
ATOM 1317 C C . CYS B 1 46 ? -9.578 -9.891 -6.504 1 98.19 46 CYS B C 1
ATOM 1319 O O . CYS B 1 46 ? -8.953 -9.133 -5.758 1 98.19 46 CYS B O 1
ATOM 1321 N N . VAL B 1 47 ? -10.711 -9.641 -7.086 1 96.62 47 VAL B N 1
ATOM 1322 C CA . VAL B 1 47 ? -11.32 -8.328 -6.891 1 96.62 47 VAL B CA 1
ATOM 1323 C C . VAL B 1 47 ? -11.695 -8.148 -5.422 1 96.62 47 VAL B C 1
ATOM 1325 O O . VAL B 1 47 ? -11.414 -7.105 -4.824 1 96.62 47 VAL B O 1
ATOM 1328 N N . GLN B 1 48 ? -12.172 -9.117 -4.875 1 96.38 48 GLN B N 1
ATOM 1329 C CA . GLN B 1 48 ? -12.633 -9.047 -3.492 1 96.38 48 GLN B CA 1
ATOM 1330 C C . GLN B 1 48 ? -11.453 -9.008 -2.525 1 96.38 48 GLN B C 1
ATOM 1332 O O . GLN B 1 48 ? -11.516 -8.344 -1.487 1 96.38 48 GLN B O 1
ATOM 1337 N N . ALA B 1 49 ? -10.398 -9.633 -2.842 1 97.19 49 ALA B N 1
ATOM 1338 C CA . ALA B 1 49 ? -9.266 -9.781 -1.939 1 97.19 49 ALA B CA 1
ATOM 1339 C C . ALA B 1 49 ? -8.383 -8.531 -1.956 1 97.19 49 ALA B C 1
ATOM 1341 O O . ALA B 1 49 ? -7.719 -8.219 -0.967 1 97.19 49 ALA B O 1
ATOM 1342 N N . GLU B 1 50 ? -8.398 -7.859 -3.018 1 95.44 50 GLU B N 1
ATOM 1343 C CA . GLU B 1 50 ? -7.457 -6.773 -3.264 1 95.44 50 GLU B CA 1
ATOM 1344 C C . GLU B 1 50 ? -7.508 -5.734 -2.148 1 95.44 50 GLU B C 1
ATOM 1346 O O . GLU B 1 50 ? -6.48 -5.406 -1.549 1 95.44 50 GLU B O 1
ATOM 1351 N N . PRO B 1 51 ? -8.703 -5.25 -1.774 1 93.56 51 PRO B N 1
ATOM 1352 C CA . PRO B 1 51 ? -8.719 -4.242 -0.71 1 93.56 51 PRO B CA 1
ATOM 1353 C C . PRO B 1 51 ? -8.234 -4.789 0.63 1 93.56 51 PRO B C 1
ATOM 1355 O O . PRO B 1 51 ? -7.648 -4.051 1.428 1 93.56 51 PRO B O 1
ATOM 1358 N N . VAL B 1 52 ? -8.43 -6.039 0.88 1 95.44 52 VAL B N 1
ATOM 1359 C CA . VAL B 1 52 ? -8.008 -6.668 2.129 1 95.44 52 VAL B CA 1
ATOM 1360 C C . VAL B 1 52 ? -6.488 -6.746 2.178 1 95.44 52 VAL B C 1
ATOM 1362 O O . VAL B 1 52 ? -5.871 -6.371 3.176 1 95.44 52 VAL B O 1
ATOM 1365 N N . VAL B 1 53 ? -5.941 -7.172 1.097 1 96.62 53 VAL B N 1
ATOM 1366 C CA . VAL B 1 53 ? -4.492 -7.324 1.011 1 96.62 53 VAL B CA 1
ATOM 1367 C C . VAL B 1 53 ? -3.826 -5.953 1.098 1 96.62 53 VAL B C 1
ATOM 1369 O O . VAL B 1 53 ? -2.848 -5.777 1.828 1 96.62 53 VAL B O 1
ATOM 1372 N N . ARG B 1 54 ? -4.387 -5.004 0.423 1 93.88 54 ARG B N 1
ATOM 1373 C CA . ARG B 1 54 ? -3.824 -3.656 0.434 1 93.88 54 ARG B CA 1
ATOM 1374 C C . ARG B 1 54 ? -3.891 -3.047 1.83 1 93.88 54 ARG B C 1
ATOM 1376 O O . ARG B 1 54 ? -2.928 -2.432 2.291 1 93.88 54 ARG B O 1
ATOM 1383 N N . GLU B 1 55 ? -5.004 -3.209 2.463 1 91.06 55 GLU B N 1
ATOM 1384 C CA . GLU B 1 55 ? -5.121 -2.725 3.834 1 91.06 55 GLU B CA 1
ATOM 1385 C C . GLU B 1 55 ? -4.125 -3.422 4.754 1 91.06 55 GLU B C 1
ATOM 1387 O O . GLU B 1 55 ? -3.555 -2.795 5.648 1 91.06 55 GLU B O 1
ATOM 1392 N N . GLY B 1 56 ? -3.844 -4.648 4.512 1 93.31 56 GLY B N 1
ATOM 1393 C CA . GLY B 1 56 ? -2.92 -5.43 5.32 1 93.31 56 GLY B CA 1
ATOM 1394 C C . GLY B 1 56 ? -1.487 -4.941 5.227 1 93.31 56 GLY B C 1
ATOM 1395 O O . GLY B 1 56 ? -0.681 -5.195 6.125 1 93.31 56 GLY B O 1
ATOM 1396 N N . LEU B 1 57 ? -1.16 -4.254 4.211 1 93.56 57 LEU B N 1
ATOM 1397 C CA . LEU B 1 57 ? 0.203 -3.789 3.982 1 93.56 57 LEU B CA 1
ATOM 1398 C C . LEU B 1 57 ? 0.656 -2.857 5.102 1 93.56 57 LEU B C 1
ATOM 1400 O O . LEU B 1 57 ? 1.854 -2.617 5.27 1 93.56 57 LEU B O 1
ATOM 1404 N N . LYS B 1 58 ? -0.243 -2.354 5.793 1 87.06 58 LYS B N 1
ATOM 1405 C CA . LYS B 1 58 ? 0.126 -1.502 6.918 1 87.06 58 LYS B CA 1
ATOM 1406 C C . LYS B 1 58 ? 0.859 -2.301 7.992 1 87.06 58 LYS B C 1
ATOM 1408 O O . LYS B 1 58 ? 1.472 -1.723 8.891 1 87.06 58 LYS B O 1
ATOM 1413 N N . HIS B 1 59 ? 0.782 -3.672 7.887 1 88.75 59 HIS B N 1
ATOM 1414 C CA . HIS B 1 59 ? 1.405 -4.539 8.875 1 88.75 59 HIS B CA 1
ATOM 1415 C C . HIS B 1 59 ? 2.732 -5.094 8.367 1 88.75 59 HIS B C 1
ATOM 1417 O O . HIS B 1 59 ? 3.412 -5.84 9.078 1 88.75 59 HIS B O 1
ATOM 1423 N N . VAL B 1 60 ? 3.115 -4.762 7.152 1 90.44 60 VAL B N 1
ATOM 1424 C CA . VAL B 1 60 ? 4.355 -5.266 6.57 1 90.44 60 VAL B CA 1
ATOM 1425 C C . VAL B 1 60 ? 5.551 -4.613 7.262 1 90.44 60 VAL B C 1
ATOM 1427 O O . VAL B 1 60 ? 5.539 -3.412 7.539 1 90.44 60 VAL B O 1
ATOM 1430 N N . SER B 1 61 ? 6.539 -5.434 7.488 1 83.94 61 SER B N 1
ATOM 1431 C CA . SER B 1 61 ? 7.723 -4.949 8.195 1 83.94 61 SER B CA 1
ATOM 1432 C C . SER B 1 61 ? 8.578 -4.062 7.297 1 83.94 61 SER B C 1
ATOM 1434 O O . SER B 1 61 ? 8.484 -4.137 6.07 1 83.94 61 SER B O 1
ATOM 1436 N N . GLU B 1 62 ? 9.391 -3.332 7.992 1 83.69 62 GLU B N 1
ATOM 1437 C CA . GLU B 1 62 ? 10.312 -2.451 7.277 1 83.69 62 GLU B CA 1
ATOM 1438 C C . GLU B 1 62 ? 11.344 -3.252 6.488 1 83.69 62 GLU B C 1
ATOM 1440 O O . GLU B 1 62 ? 11.797 -4.305 6.938 1 83.69 62 GLU B O 1
ATOM 1445 N N . GLY B 1 63 ? 11.672 -2.721 5.32 1 88.19 63 GLY B N 1
ATOM 1446 C CA . GLY B 1 63 ? 12.727 -3.312 4.512 1 88.19 63 GLY B CA 1
ATOM 1447 C C . GLY B 1 63 ? 12.227 -4.414 3.596 1 88.19 63 GLY B C 1
ATOM 1448 O O . GLY B 1 63 ? 12.977 -4.922 2.76 1 88.19 63 GLY B O 1
ATOM 1449 N N . CYS B 1 64 ? 11.008 -4.738 3.709 1 92.69 64 CYS B N 1
ATOM 1450 C CA . CYS B 1 64 ? 10.445 -5.801 2.887 1 92.69 64 CYS B CA 1
ATOM 1451 C C . CYS B 1 64 ? 9.992 -5.262 1.534 1 92.69 64 CYS B C 1
ATOM 1453 O O . CYS B 1 64 ? 9.875 -4.047 1.353 1 92.69 64 CYS B O 1
ATOM 1455 N N . VAL B 1 65 ? 9.859 -6.227 0.636 1 96 65 VAL B N 1
ATOM 1456 C CA . VAL B 1 65 ? 9.336 -5.91 -0.691 1 96 65 VAL B CA 1
ATOM 1457 C C . VAL B 1 65 ? 8.016 -6.641 -0.912 1 96 65 VAL B C 1
ATOM 1459 O O . VAL B 1 65 ? 7.895 -7.828 -0.607 1 96 65 VAL B O 1
ATOM 1462 N N . PHE B 1 66 ? 7.047 -5.855 -1.285 1 96.94 66 PHE B N 1
ATOM 1463 C CA . PHE B 1 66 ? 5.766 -6.418 -1.697 1 96.94 66 PHE B CA 1
ATOM 1464 C C . PHE B 1 66 ? 5.617 -6.375 -3.213 1 96.94 66 PHE B C 1
ATOM 1466 O O . PHE B 1 66 ? 5.547 -5.293 -3.805 1 96.94 66 PHE B O 1
ATOM 1473 N N . ILE B 1 67 ? 5.555 -7.555 -3.803 1 97.75 67 ILE B N 1
ATOM 1474 C CA . ILE B 1 67 ? 5.391 -7.641 -5.25 1 97.75 67 ILE B CA 1
ATOM 1475 C C . ILE B 1 67 ? 3.93 -7.922 -5.59 1 97.75 67 ILE B C 1
ATOM 1477 O O . ILE B 1 67 ? 3.391 -8.969 -5.219 1 97.75 67 ILE B O 1
ATOM 1481 N N . TYR B 1 68 ? 3.287 -7.012 -6.254 1 97.31 68 TYR B N 1
ATOM 1482 C CA . TYR B 1 68 ? 1.961 -7.16 -6.84 1 97.31 68 TYR B CA 1
ATOM 1483 C C . TYR B 1 68 ? 2.051 -7.711 -8.258 1 97.31 68 TYR B C 1
ATOM 1485 O O . TYR B 1 68 ? 2.393 -6.98 -9.195 1 97.31 68 TYR B O 1
ATOM 1493 N N . CYS B 1 69 ? 1.664 -8.992 -8.43 1 98.25 69 CYS B N 1
ATOM 1494 C CA . CYS B 1 69 ? 1.915 -9.68 -9.695 1 98.25 69 CYS B CA 1
ATOM 1495 C C . CYS B 1 69 ? 0.607 -10.023 -10.391 1 98.25 69 CYS B C 1
ATOM 1497 O O . CYS B 1 69 ? -0.175 -10.836 -9.891 1 98.25 69 CYS B O 1
ATOM 1499 N N . GLN B 1 70 ? 0.402 -9.375 -11.492 1 97.81 70 GLN B N 1
ATOM 1500 C CA . GLN B 1 70 ? -0.673 -9.797 -12.383 1 97.81 70 GLN B CA 1
ATOM 1501 C C . GLN B 1 70 ? -0.252 -11.008 -13.211 1 97.81 70 GLN B C 1
ATOM 1503 O O . GLN B 1 70 ? 0.681 -10.922 -14.016 1 97.81 70 GLN B O 1
ATOM 1508 N N . VAL B 1 71 ? -0.956 -12.086 -13.086 1 98.56 71 VAL B N 1
ATOM 1509 C CA . VAL B 1 71 ? -0.469 -13.367 -13.594 1 98.56 71 VAL B CA 1
ATOM 1510 C C . VAL B 1 71 ? -0.689 -13.438 -15.109 1 98.56 71 VAL B C 1
ATOM 1512 O O . VAL B 1 71 ? -0.058 -14.242 -15.797 1 98.56 71 VAL B O 1
ATOM 1515 N N . GLY B 1 72 ? -1.645 -12.703 -15.609 1 98.12 72 GLY B N 1
ATOM 1516 C CA . GLY B 1 72 ? -2.041 -12.781 -17 1 98.12 72 GLY B CA 1
ATOM 1517 C C . GLY B 1 72 ? -3.541 -12.914 -17.188 1 98.12 72 GLY B C 1
ATOM 1518 O O . GLY B 1 72 ? -4.285 -13.031 -16.219 1 98.12 72 GLY B O 1
ATOM 1519 N N . GLU B 1 73 ? -3.916 -12.922 -18.453 1 97.56 73 GLU B N 1
ATOM 1520 C CA . GLU B 1 73 ? -5.332 -13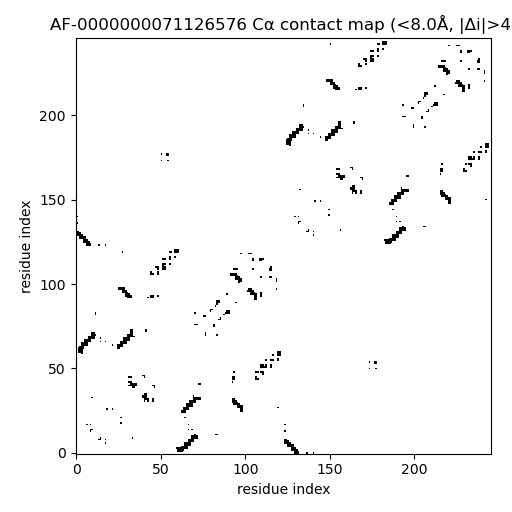.07 -18.781 1 97.56 73 GLU B CA 1
ATOM 1521 C C . GLU B 1 73 ? -5.82 -14.484 -18.484 1 97.56 73 GLU B C 1
ATOM 1523 O O . GLU B 1 73 ? -5.02 -15.414 -18.359 1 97.56 73 GLU B O 1
ATOM 1528 N N . LYS B 1 74 ? -7.102 -14.594 -18.484 1 97.19 74 LYS B N 1
ATOM 1529 C CA . LYS B 1 74 ? -7.742 -15.836 -18.062 1 97.19 74 LYS B CA 1
ATOM 1530 C C . LYS B 1 74 ? -7.312 -17 -18.938 1 97.19 74 LYS B C 1
ATOM 1532 O O . LYS B 1 74 ? -6.988 -18.078 -18.422 1 97.19 74 LYS B O 1
ATOM 1537 N N . PRO B 1 75 ? -7.176 -16.891 -20.266 1 97.69 75 PRO B N 1
ATOM 1538 C CA . PRO B 1 75 ? -6.758 -18.047 -21.062 1 97.69 75 PRO B CA 1
ATOM 1539 C C . PRO B 1 75 ? -5.352 -18.531 -20.719 1 97.69 75 PRO B C 1
ATOM 1541 O O . PRO B 1 75 ? -5.102 -19.734 -20.656 1 97.69 75 PRO B O 1
ATOM 1544 N N . TYR B 1 76 ? -4.5 -17.625 -20.531 1 98 76 TYR B N 1
ATOM 1545 C CA . TYR B 1 76 ? -3.15 -17.984 -20.125 1 98 76 TYR B CA 1
ATOM 1546 C C . TYR B 1 76 ? -3.17 -18.703 -18.781 1 98 76 TYR B C 1
ATOM 1548 O O . TYR B 1 76 ? -2.52 -19.734 -18.609 1 98 76 TYR B O 1
ATOM 1556 N N . TRP B 1 77 ? -3.908 -18.234 -17.844 1 98.19 77 TRP B N 1
ATOM 1557 C CA . TRP B 1 77 ? -3.947 -18.781 -16.484 1 98.19 77 TRP B CA 1
ATOM 1558 C C . TRP B 1 77 ? -4.512 -20.188 -16.484 1 98.19 77 TRP B C 1
ATOM 1560 O O . TRP B 1 77 ? -4.066 -21.047 -15.719 1 98.19 77 TRP B O 1
ATOM 1570 N N . LYS B 1 78 ? -5.422 -20.422 -17.344 1 97.12 78 LYS B N 1
ATOM 1571 C CA . LYS B 1 78 ? -6.121 -21.703 -17.391 1 97.12 78 LYS B CA 1
ATOM 1572 C C . LYS B 1 78 ? -5.223 -22.797 -17.953 1 97.12 78 LYS B C 1
ATOM 1574 O O . LYS B 1 78 ? -5.523 -23.984 -17.812 1 97.12 78 LYS B O 1
ATOM 1579 N N . ASP B 1 79 ? -4.137 -22.422 -18.625 1 97.31 79 ASP B N 1
ATOM 1580 C CA . ASP B 1 79 ? -3.154 -23.391 -19.078 1 97.31 79 ASP B CA 1
ATOM 1581 C C . ASP B 1 79 ? -2.438 -24.047 -17.906 1 97.31 79 ASP B C 1
ATOM 1583 O O . ASP B 1 79 ? -1.744 -23.375 -17.141 1 97.31 79 ASP B O 1
ATOM 1587 N N . PRO B 1 80 ? -2.59 -25.359 -17.719 1 95.31 80 PRO B N 1
ATOM 1588 C CA . PRO B 1 80 ? -1.952 -26.031 -16.578 1 95.31 80 PRO B CA 1
ATOM 1589 C C . PRO B 1 80 ? -0.427 -25.984 -16.641 1 95.31 80 PRO B C 1
ATOM 1591 O O . PRO B 1 80 ? 0.247 -26.281 -15.656 1 95.31 80 PRO B O 1
ATOM 1594 N N . ASN B 1 81 ? 0.113 -25.516 -17.781 1 96.38 81 ASN B N 1
ATOM 1595 C CA . ASN B 1 81 ? 1.56 -25.469 -17.969 1 96.38 81 ASN B CA 1
ATOM 1596 C C . ASN B 1 81 ? 2.094 -24.047 -17.844 1 96.38 81 ASN B C 1
ATOM 1598 O O . ASN B 1 81 ? 3.23 -23.781 -18.234 1 96.38 81 ASN B O 1
ATOM 1602 N N . ASN B 1 82 ? 1.224 -23.188 -17.375 1 97.56 82 ASN B N 1
ATOM 1603 C CA . ASN B 1 82 ? 1.761 -21.844 -17.266 1 97.56 82 ASN B CA 1
ATOM 1604 C C . ASN B 1 82 ? 2.92 -21.781 -16.266 1 97.56 82 ASN B C 1
ATOM 1606 O O . ASN B 1 82 ? 3.066 -22.672 -15.43 1 97.56 82 ASN B O 1
ATOM 1610 N N . GLU B 1 83 ? 3.773 -20.797 -16.25 1 98 83 GLU B N 1
ATOM 1611 C CA . GLU B 1 83 ? 5.043 -20.75 -15.531 1 98 83 GLU B CA 1
ATOM 1612 C C . GLU B 1 83 ? 4.82 -20.625 -14.031 1 98 83 GLU B C 1
ATOM 1614 O O . GLU B 1 83 ? 5.633 -21.109 -13.234 1 98 83 GLU B O 1
ATOM 1619 N N . PHE B 1 84 ? 3.707 -20 -13.578 1 98.31 84 PHE B N 1
ATOM 1620 C CA . PHE B 1 84 ? 3.441 -19.844 -12.148 1 98.31 84 PHE B CA 1
ATOM 1621 C C . PHE B 1 84 ? 3.152 -21.203 -11.5 1 98.31 84 PHE B C 1
ATOM 1623 O O . PHE B 1 84 ? 3.637 -21.484 -10.406 1 98.31 84 PHE B O 1
ATOM 1630 N N . ARG B 1 85 ? 2.387 -21.938 -12.195 1 97.12 85 ARG B N 1
ATOM 1631 C CA . ARG B 1 85 ? 2.061 -23.281 -11.703 1 97.12 85 ARG B CA 1
ATOM 1632 C C . ARG B 1 85 ? 3.287 -24.188 -11.719 1 97.12 85 ARG B C 1
ATOM 1634 O O . ARG B 1 85 ? 3.594 -24.844 -10.727 1 97.12 85 ARG B O 1
ATOM 1641 N N . LYS B 1 86 ? 3.998 -24.125 -12.812 1 96.75 86 LYS B N 1
ATOM 1642 C CA . LYS B 1 86 ? 5.098 -25.062 -13.023 1 96.75 86 LYS B CA 1
ATOM 1643 C C . LYS B 1 86 ? 6.289 -24.719 -12.133 1 96.75 86 LYS B C 1
ATOM 1645 O O . LYS B 1 86 ? 6.938 -25.609 -11.578 1 96.75 86 LYS B O 1
ATOM 1650 N N . ASN B 1 87 ? 6.523 -23.469 -11.945 1 96.31 87 ASN B N 1
ATOM 1651 C CA . ASN B 1 87 ? 7.777 -23.078 -11.312 1 96.31 87 ASN B CA 1
ATOM 1652 C C . ASN B 1 87 ? 7.559 -22.672 -9.852 1 96.31 87 ASN B C 1
ATOM 1654 O O . ASN B 1 87 ? 8.461 -22.797 -9.031 1 96.31 87 ASN B O 1
ATOM 1658 N N . LEU B 1 88 ? 6.34 -22.188 -9.469 1 96.5 88 LEU B N 1
ATOM 1659 C CA . LEU B 1 88 ? 6.129 -21.656 -8.125 1 96.5 88 LEU B CA 1
ATOM 1660 C C . LEU B 1 88 ? 5.062 -22.438 -7.383 1 96.5 88 LEU B C 1
ATOM 1662 O O . LEU B 1 88 ? 4.785 -22.172 -6.211 1 96.5 88 LEU B O 1
ATOM 1666 N N . LYS B 1 89 ? 4.465 -23.328 -8.094 1 96.25 89 LYS B N 1
ATOM 1667 C CA . LYS B 1 89 ? 3.383 -24.141 -7.531 1 96.25 89 LYS B CA 1
ATOM 1668 C C . LYS B 1 89 ? 2.23 -23.25 -7.062 1 96.25 89 LYS B C 1
ATOM 1670 O O . LYS B 1 89 ? 1.621 -23.516 -6.023 1 96.25 89 LYS B O 1
ATOM 1675 N N . VAL B 1 90 ? 2.008 -22.172 -7.719 1 97.88 90 VAL B N 1
ATOM 1676 C CA . VAL B 1 90 ? 0.827 -21.328 -7.555 1 97.88 90 VAL B CA 1
ATOM 1677 C C . VAL B 1 90 ? -0.298 -21.844 -8.453 1 97.88 90 VAL B C 1
ATOM 1679 O O . VAL B 1 90 ? -0.265 -21.641 -9.672 1 97.88 90 VAL B O 1
ATOM 1682 N N . THR B 1 91 ? -1.306 -22.422 -7.848 1 97.19 91 THR B N 1
ATOM 1683 C CA . THR B 1 91 ? -2.305 -23.125 -8.641 1 97.19 91 THR B CA 1
ATOM 1684 C C . THR B 1 91 ? -3.65 -22.406 -8.578 1 97.19 91 THR B C 1
ATOM 1686 O O . THR B 1 91 ? -4.617 -22.844 -9.211 1 97.19 91 THR B O 1
ATOM 1689 N N . ALA B 1 92 ? -3.797 -21.359 -7.828 1 98.31 92 ALA B N 1
ATOM 1690 C CA . ALA B 1 92 ? -5.02 -20.562 -7.707 1 98.31 92 ALA B CA 1
ATOM 1691 C C . ALA B 1 92 ? -4.703 -19.094 -7.52 1 98.31 92 ALA B C 1
ATOM 1693 O O . ALA B 1 92 ? -3.629 -18.734 -7.027 1 98.31 92 ALA B O 1
ATOM 1694 N N . VAL B 1 93 ? -5.621 -18.281 -7.938 1 98.5 93 VAL B N 1
ATOM 1695 C CA . VAL B 1 93 ? -5.551 -16.844 -7.648 1 98.5 93 VAL B CA 1
ATOM 1696 C C . VAL B 1 93 ? -6.855 -16.375 -7.008 1 98.5 93 VAL B C 1
ATOM 1698 O O . VAL B 1 93 ? -7.93 -16.891 -7.336 1 98.5 93 VAL B O 1
ATOM 1701 N N . PRO B 1 94 ? -6.75 -15.5 -6.125 1 98.75 94 PRO B N 1
ATOM 1702 C CA . PRO B 1 94 ? -5.543 -14.859 -5.602 1 98.75 94 PRO B CA 1
ATOM 1703 C C . PRO B 1 94 ? -4.734 -15.773 -4.688 1 98.75 94 PRO B C 1
ATOM 1705 O O . PRO B 1 94 ? -5.293 -16.672 -4.055 1 98.75 94 PRO B O 1
ATOM 1708 N N . THR B 1 95 ? -3.402 -15.586 -4.621 1 98.88 95 THR B N 1
ATOM 1709 C CA . THR B 1 95 ? -2.49 -16.203 -3.664 1 98.88 95 THR B CA 1
ATOM 1710 C C . THR B 1 95 ? -1.521 -15.164 -3.098 1 98.88 95 THR B C 1
ATOM 1712 O O . THR B 1 95 ? -0.961 -14.359 -3.844 1 98.88 95 THR B O 1
ATOM 1715 N N . LEU B 1 96 ? -1.394 -15.109 -1.822 1 98.62 96 LEU B N 1
ATOM 1716 C CA . LEU B 1 96 ? -0.383 -14.328 -1.111 1 98.62 96 LEU B CA 1
ATOM 1717 C C . LEU B 1 96 ? 0.663 -15.25 -0.482 1 98.62 96 LEU B C 1
ATOM 1719 O O . LEU B 1 96 ? 0.324 -16.125 0.308 1 98.62 96 LEU B O 1
ATOM 1723 N N . LEU B 1 97 ? 1.945 -14.938 -0.875 1 97.38 97 LEU B N 1
ATOM 1724 C CA . LEU B 1 97 ? 3.016 -15.867 -0.52 1 97.38 97 LEU B CA 1
ATOM 1725 C C . LEU B 1 97 ? 4.211 -15.117 0.061 1 97.38 97 LEU B C 1
ATOM 1727 O O . LEU B 1 97 ? 4.57 -14.039 -0.424 1 97.38 97 LEU B O 1
ATOM 1731 N N . LYS B 1 98 ? 4.816 -15.688 1.205 1 96.88 98 LYS B N 1
ATOM 1732 C CA . LYS B 1 98 ? 6.164 -15.281 1.593 1 96.88 98 LYS B CA 1
ATOM 1733 C C . LYS B 1 98 ? 7.223 -16.016 0.774 1 96.88 98 LYS B C 1
ATOM 1735 O O . LYS B 1 98 ? 7.461 -17.203 0.987 1 96.88 98 LYS B O 1
ATOM 1740 N N . TYR B 1 99 ? 7.816 -15.336 -0.1 1 96.88 99 TYR B N 1
ATOM 1741 C CA . TYR B 1 99 ? 8.664 -15.945 -1.118 1 96.88 99 TYR B CA 1
ATOM 1742 C C . TYR B 1 99 ? 9.82 -16.703 -0.481 1 96.88 99 TYR B C 1
ATOM 1744 O O . TYR B 1 99 ? 10.469 -16.203 0.439 1 96.88 99 TYR B O 1
ATOM 1752 N N . GLY B 1 100 ? 10.047 -17.906 -0.975 1 94.31 100 GLY B N 1
ATOM 1753 C CA . GLY B 1 100 ? 11.125 -18.734 -0.457 1 94.31 100 GLY B CA 1
ATOM 1754 C C . GLY B 1 100 ? 10.719 -19.578 0.737 1 94.31 100 GLY B C 1
ATOM 1755 O O . GLY B 1 100 ? 11.516 -20.359 1.259 1 94.31 100 GLY B O 1
ATOM 1756 N N . THR B 1 101 ? 9.523 -19.438 1.222 1 95.12 101 THR B N 1
ATOM 1757 C CA . THR B 1 101 ? 8.992 -20.219 2.324 1 95.12 101 THR B CA 1
ATOM 1758 C C . THR B 1 101 ? 7.699 -20.922 1.91 1 95.12 101 THR B C 1
ATOM 1760 O O . THR B 1 101 ? 7.113 -20.609 0.877 1 95.12 101 THR B O 1
ATOM 1763 N N . PRO B 1 102 ? 7.285 -21.875 2.709 1 95.12 102 PRO B N 1
ATOM 1764 C CA . PRO B 1 102 ? 6.012 -22.531 2.4 1 95.12 102 PRO B CA 1
ATOM 1765 C C . PRO B 1 102 ? 4.805 -21.719 2.84 1 95.12 102 PRO B C 1
ATOM 1767 O O . PRO B 1 102 ? 3.662 -22.109 2.604 1 95.12 102 PRO B O 1
ATOM 1770 N N . GLN B 1 103 ? 4.949 -20.609 3.506 1 96.5 103 GLN B N 1
ATOM 1771 C CA . GLN B 1 103 ? 3.857 -19.812 4.043 1 96.5 103 GLN B CA 1
ATOM 1772 C C . GLN B 1 103 ? 3.098 -19.094 2.924 1 96.5 103 GLN B C 1
ATOM 1774 O O . GLN B 1 103 ? 3.67 -18.281 2.195 1 96.5 103 GLN B O 1
ATOM 1779 N N . LYS B 1 104 ? 1.751 -19.484 2.854 1 97.75 104 LYS B N 1
ATOM 1780 C CA . LYS B 1 104 ? 0.942 -18.812 1.841 1 97.75 104 LYS B CA 1
ATOM 1781 C C . LYS B 1 104 ? -0.537 -18.828 2.217 1 97.75 104 LYS B C 1
ATOM 1783 O O . LYS B 1 104 ? -0.966 -19.656 3.023 1 97.75 104 LYS B O 1
ATOM 1788 N N . LEU B 1 105 ? -1.256 -17.859 1.737 1 98.56 105 LEU B N 1
ATOM 1789 C CA . LEU B 1 105 ? -2.711 -17.781 1.769 1 98.56 105 LEU B CA 1
ATOM 1790 C C . LEU B 1 105 ? -3.297 -17.922 0.368 1 98.56 105 LEU B C 1
ATOM 1792 O O . LEU B 1 105 ? -2.836 -17.281 -0.574 1 98.56 105 LEU B O 1
ATOM 1796 N N . VAL B 1 106 ? -4.387 -18.766 0.272 1 98.5 106 VAL B N 1
ATOM 1797 C CA . VAL B 1 106 ? -4.918 -19.078 -1.048 1 98.5 106 VAL B CA 1
ATOM 1798 C C . VAL B 1 106 ? -6.406 -18.734 -1.104 1 98.5 106 VAL B C 1
ATOM 1800 O O . VAL B 1 106 ? -7.168 -19.094 -0.204 1 98.5 106 VAL B O 1
ATOM 1803 N N . GLU B 1 107 ? -6.816 -18.031 -2.1 1 98 107 GLU B N 1
ATOM 1804 C CA . GLU B 1 107 ? -8.203 -17.703 -2.428 1 98 107 GLU B CA 1
ATOM 1805 C C . GLU B 1 107 ? -8.922 -17.109 -1.222 1 98 107 GLU B C 1
ATOM 1807 O O . GLU B 1 107 ? -8.555 -16.047 -0.733 1 98 107 GLU B O 1
ATOM 1812 N N . SER B 1 108 ? -9.836 -17.797 -0.668 1 97.81 108 SER B N 1
ATOM 1813 C CA . SER B 1 108 ? -10.672 -17.25 0.395 1 97.81 108 SER B CA 1
ATOM 1814 C C . SER B 1 108 ? -9.844 -16.859 1.606 1 97.81 108 SER B C 1
ATOM 1816 O O . SER B 1 108 ? -10.227 -15.969 2.369 1 97.81 108 SER B O 1
ATOM 1818 N N . GLU B 1 109 ? -8.734 -17.453 1.747 1 98.5 109 GLU B N 1
ATOM 1819 C CA . GLU B 1 109 ? -7.855 -17.078 2.852 1 98.5 109 GLU B CA 1
ATOM 1820 C C . GLU B 1 109 ? -7.363 -15.641 2.707 1 98.5 109 GLU B C 1
ATOM 1822 O O . GLU B 1 109 ? -7.109 -14.969 3.705 1 98.5 109 GLU B O 1
ATOM 1827 N N . CYS B 1 110 ? -7.262 -15.172 1.495 1 98.31 110 CYS B N 1
ATOM 1828 C CA . CYS B 1 110 ? -6.805 -13.812 1.227 1 98.31 110 CYS B CA 1
ATOM 1829 C C . CYS B 1 110 ? -7.879 -12.797 1.587 1 98.31 110 CYS B C 1
ATOM 1831 O O . CYS B 1 110 ? -7.617 -11.594 1.609 1 98.31 110 CYS B O 1
ATOM 1833 N N . LEU B 1 111 ? -9.062 -13.273 1.879 1 97.38 111 LEU B N 1
ATOM 1834 C CA . LEU B 1 111 ? -10.172 -12.398 2.238 1 97.38 111 LEU B CA 1
ATOM 1835 C C . LEU B 1 111 ? -10.25 -12.219 3.75 1 97.38 111 LEU B C 1
ATOM 1837 O O . LEU B 1 111 ? -11.047 -11.414 4.242 1 97.38 111 LEU B O 1
ATOM 1841 N N . GLN B 1 112 ? -9.406 -13 4.434 1 97.56 112 GLN B N 1
ATOM 1842 C CA . GLN B 1 112 ? -9.414 -12.938 5.895 1 97.56 112 GLN B CA 1
ATOM 1843 C C . GLN B 1 112 ? -8.328 -12 6.41 1 97.56 112 GLN B C 1
ATOM 1845 O O . GLN B 1 112 ? -7.148 -12.359 6.43 1 97.56 112 GLN B O 1
ATOM 1850 N N . ALA B 1 113 ? -8.812 -10.914 6.945 1 94.88 113 ALA B N 1
ATOM 1851 C CA . ALA B 1 113 ? -7.895 -9.859 7.375 1 94.88 113 ALA B CA 1
ATOM 1852 C C . ALA B 1 113 ? -6.906 -10.383 8.414 1 94.88 113 ALA B C 1
ATOM 1854 O O . ALA B 1 113 ? -5.723 -10.039 8.383 1 94.88 113 ALA B O 1
ATOM 1855 N N . ASN B 1 114 ? -7.434 -11.156 9.289 1 96.12 114 ASN B N 1
ATOM 1856 C CA . ASN B 1 114 ? -6.578 -11.672 10.352 1 96.12 114 ASN B CA 1
ATOM 1857 C C . ASN B 1 114 ? -5.473 -12.562 9.797 1 96.12 114 ASN B C 1
ATOM 1859 O O . ASN B 1 114 ? -4.328 -12.492 10.25 1 96.12 114 ASN B O 1
ATOM 1863 N N . LEU B 1 115 ? -5.758 -13.391 8.82 1 97.69 115 LEU B N 1
ATOM 1864 C CA . LEU B 1 115 ? -4.754 -14.258 8.219 1 97.69 115 LEU B CA 1
ATOM 1865 C C . LEU B 1 115 ? -3.727 -13.445 7.438 1 97.69 115 LEU B C 1
ATOM 1867 O O . LEU B 1 115 ? -2.527 -13.719 7.504 1 97.69 115 LEU B O 1
ATOM 1871 N N . VAL B 1 116 ? -4.164 -12.461 6.719 1 97.25 116 VAL B N 1
ATOM 1872 C CA . VAL B 1 116 ? -3.281 -11.594 5.953 1 97.25 116 VAL B CA 1
ATOM 1873 C C . VAL B 1 116 ? -2.324 -10.867 6.898 1 97.25 116 VAL B C 1
ATOM 1875 O O . VAL B 1 116 ? -1.117 -10.82 6.656 1 97.25 116 VAL B O 1
ATOM 1878 N N . GLU B 1 117 ? -2.857 -10.352 7.973 1 94.62 117 GLU B N 1
ATOM 1879 C CA . GLU B 1 117 ? -2.053 -9.68 8.984 1 94.62 117 GLU B CA 1
ATOM 1880 C C . GLU B 1 117 ? -0.994 -10.609 9.562 1 94.62 117 GLU B C 1
ATOM 1882 O O . GLU B 1 117 ? 0.165 -10.227 9.719 1 94.62 117 GLU B O 1
ATOM 1887 N N . MET B 1 118 ? -1.356 -11.781 9.805 1 95.44 118 MET B N 1
ATOM 1888 C CA . MET B 1 118 ? -0.442 -12.758 10.383 1 95.44 118 MET B CA 1
ATOM 1889 C C . MET B 1 118 ? 0.697 -13.078 9.414 1 95.44 118 MET B C 1
ATOM 1891 O O . MET B 1 118 ? 1.854 -13.172 9.828 1 95.44 118 MET B O 1
ATOM 1895 N N . LEU B 1 119 ? 0.41 -13.211 8.234 1 96.38 119 LEU B N 1
ATOM 1896 C CA . LEU B 1 119 ? 1.443 -13.531 7.258 1 96.38 119 LEU B CA 1
ATOM 1897 C C . LEU B 1 119 ? 2.455 -12.391 7.148 1 96.38 119 LEU B C 1
ATOM 1899 O O . LEU B 1 119 ? 3.66 -12.641 7.059 1 96.38 119 LEU B O 1
ATOM 1903 N N . PHE B 1 120 ? 2.021 -11.156 7.164 1 94.75 120 PHE B N 1
ATOM 1904 C CA . PHE B 1 120 ? 2.895 -10 7.012 1 94.75 120 PHE B CA 1
ATOM 1905 C C . PHE B 1 120 ? 3.725 -9.781 8.273 1 94.75 120 PHE B C 1
ATOM 1907 O O . PHE B 1 120 ? 4.809 -9.195 8.211 1 94.75 120 PHE B O 1
ATOM 1914 N N . SER B 1 121 ? 3.213 -10.18 9.422 1 86.38 121 SER B N 1
ATOM 1915 C CA . SER B 1 121 ? 3.846 -9.859 10.695 1 86.38 121 SER B CA 1
ATOM 1916 C C . SER B 1 121 ? 4.762 -10.992 11.156 1 86.38 121 SER B C 1
ATOM 1918 O O . SER B 1 121 ? 5.465 -10.852 12.156 1 86.38 121 SER B O 1
ATOM 1920 N N . GLU B 1 122 ? 4.637 -12.109 10.5 1 70.25 122 GLU B N 1
ATOM 1921 C CA . GLU B 1 122 ? 5.371 -13.289 10.969 1 70.25 122 GLU B CA 1
ATOM 1922 C C . GLU B 1 122 ? 6.875 -13.109 10.773 1 70.25 122 GLU B C 1
ATOM 1924 O O . GLU B 1 122 ? 7.336 -12.852 9.664 1 70.25 122 GLU B O 1
ATOM 1929 N N . ASP B 1 123 ? 7.668 -12.188 11.562 1 56.25 123 ASP B N 1
ATOM 1930 C CA . ASP B 1 123 ? 9.117 -12.336 11.656 1 56.25 123 ASP B CA 1
ATOM 1931 C C . ASP B 1 123 ? 9.5 -13.742 12.102 1 56.25 123 ASP B C 1
ATOM 1933 O O . ASP B 1 123 ? 8.766 -14.383 12.852 1 56.25 123 ASP B O 1
#